Protein AF-A0A7Y3XC21-F1 (afdb_monomer_lite)

Organism: NCBI:txid2732867

pLDDT: mean 85.24, std 13.68, range [29.23, 97.75]

Structure (mmCIF, N/CA/C/O backbone):
data_AF-A0A7Y3XC21-F1
#
_entry.id   AF-A0A7Y3XC21-F1
#
loop_
_atom_site.group_PDB
_atom_site.id
_atom_site.type_symbol
_atom_site.label_atom_id
_atom_site.label_alt_id
_atom_site.label_comp_id
_atom_site.label_asym_id
_atom_site.label_entity_id
_atom_site.label_seq_id
_atom_site.pdbx_PDB_ins_code
_atom_site.Cartn_x
_atom_site.Cartn_y
_atom_site.Cartn_z
_atom_site.occupancy
_atom_site.B_iso_or_equiv
_atom_site.auth_seq_id
_atom_site.auth_comp_id
_atom_site.auth_asym_id
_atom_site.auth_atom_id
_atom_site.pdbx_PDB_model_num
ATOM 1 N N . MET A 1 1 ? -0.860 17.059 26.289 1.00 29.23 1 MET A N 1
ATOM 2 C CA . MET A 1 1 ? -1.826 15.955 26.104 1.00 29.23 1 MET A CA 1
ATOM 3 C C . MET A 1 1 ? -1.891 15.646 24.617 1.00 29.23 1 MET A C 1
ATOM 5 O O . MET A 1 1 ? -2.109 16.594 23.869 1.00 29.23 1 MET A O 1
ATOM 9 N N . PRO A 1 2 ? -1.623 14.413 24.161 1.00 32.12 2 PRO A N 1
ATOM 10 C CA . PRO A 1 2 ? -1.725 14.082 22.745 1.00 32.12 2 PRO A CA 1
ATOM 11 C C . PRO A 1 2 ? -3.211 14.023 22.371 1.00 32.12 2 PRO A C 1
ATOM 13 O O . PRO A 1 2 ? -3.906 13.054 22.654 1.00 32.12 2 PRO A O 1
ATOM 16 N N . GLY A 1 3 ? -3.709 15.131 21.827 1.00 33.94 3 GLY A N 1
ATOM 17 C CA . GLY A 1 3 ? -5.097 15.292 21.429 1.00 33.94 3 GLY A CA 1
ATOM 18 C C . GLY A 1 3 ? -5.416 14.510 20.160 1.00 33.94 3 GLY A C 1
ATOM 19 O O . GLY A 1 3 ? -4.722 14.624 19.159 1.00 33.94 3 GLY A O 1
ATOM 20 N N . ASN A 1 4 ? -6.506 13.751 20.217 1.00 43.53 4 ASN A N 1
ATOM 21 C CA . ASN A 1 4 ? -7.542 13.720 19.189 1.00 43.53 4 ASN A CA 1
ATOM 22 C C . ASN A 1 4 ? -7.080 13.671 17.714 1.00 43.53 4 ASN A C 1
ATOM 24 O O . ASN A 1 4 ? -7.533 14.462 16.892 1.00 43.53 4 ASN A O 1
ATOM 28 N N . GLU A 1 5 ? -6.234 12.715 17.327 1.00 41.66 5 GLU A N 1
ATOM 29 C CA . GLU A 1 5 ? -5.934 12.492 15.907 1.00 41.66 5 GLU A CA 1
ATOM 30 C C . GLU A 1 5 ? -6.856 11.430 15.298 1.00 41.66 5 GLU A C 1
ATOM 32 O O . GLU A 1 5 ? -6.501 10.262 15.060 1.00 41.66 5 GLU A O 1
ATOM 37 N N . GLN A 1 6 ? -8.058 11.904 14.955 1.00 44.06 6 GLN A N 1
ATOM 38 C CA . GLN A 1 6 ? -8.673 11.596 13.665 1.00 44.06 6 GLN A CA 1
ATOM 39 C C . GLN A 1 6 ? -7.589 11.215 12.629 1.00 44.06 6 GLN A C 1
ATOM 41 O O . GLN A 1 6 ? -6.604 11.927 12.451 1.00 44.06 6 GLN A O 1
ATOM 46 N N . LEU A 1 7 ? -7.783 10.130 11.872 1.00 45.53 7 LEU A N 1
ATOM 47 C CA . LEU A 1 7 ? -7.357 10.205 10.473 1.00 45.53 7 LEU A CA 1
ATOM 48 C C . LEU A 1 7 ? -8.427 11.051 9.806 1.00 45.53 7 LEU A C 1
ATOM 50 O O . LEU A 1 7 ? -9.381 10.518 9.241 1.00 45.53 7 LEU A O 1
ATOM 54 N N . ASP A 1 8 ? -8.334 12.362 10.003 1.00 54.53 8 ASP A N 1
ATOM 55 C CA . ASP A 1 8 ? -9.119 13.273 9.209 1.00 54.53 8 ASP A CA 1
ATOM 56 C C . ASP A 1 8 ? -8.561 13.088 7.811 1.00 54.53 8 ASP A C 1
ATOM 58 O O . ASP A 1 8 ? -7.389 13.366 7.553 1.00 54.53 8 ASP A O 1
ATOM 62 N N . THR A 1 9 ? -9.348 12.467 6.943 1.00 58.78 9 THR A N 1
ATOM 63 C CA . THR A 1 9 ? -8.971 12.332 5.545 1.00 58.78 9 THR A CA 1
ATOM 64 C C . THR A 1 9 ? -9.359 13.584 4.779 1.00 58.78 9 THR A C 1
ATOM 66 O O . THR A 1 9 ? -8.893 13.742 3.661 1.00 58.78 9 THR A O 1
ATOM 69 N N . ALA A 1 10 ? -10.169 14.494 5.340 1.00 64.44 10 ALA A N 1
ATOM 70 C CA . ALA A 1 10 ? -10.554 15.733 4.672 1.00 64.44 10 ALA A CA 1
ATOM 71 C C . ALA A 1 10 ? -9.357 16.617 4.265 1.00 64.44 10 ALA A C 1
ATOM 73 O O . ALA A 1 10 ? -9.434 17.179 3.174 1.00 64.44 10 ALA A O 1
ATOM 74 N N . PRO A 1 11 ? -8.240 16.696 5.021 1.00 73.75 11 PRO A N 1
ATOM 75 C CA . PRO A 1 11 ? -6.999 17.337 4.602 1.00 73.75 11 PRO A CA 1
ATOM 76 C C . PRO A 1 11 ? -6.284 16.601 3.470 1.00 73.75 11 PRO A C 1
ATOM 78 O O . PRO A 1 11 ? -5.353 17.152 2.909 1.00 73.75 11 PRO A O 1
ATOM 81 N N . TYR A 1 12 ? -6.680 15.372 3.137 1.00 75.19 12 TYR A N 1
ATOM 82 C CA . TYR A 1 12 ? -6.044 14.540 2.112 1.00 75.19 12 TYR A CA 1
ATOM 83 C C . TYR A 1 12 ? -6.964 14.222 0.920 1.00 75.19 12 TYR A C 1
ATOM 85 O O . TYR A 1 12 ? -6.534 13.584 -0.039 1.00 75.19 12 TYR A O 1
ATOM 93 N N . LEU A 1 13 ? -8.236 14.625 0.978 1.00 76.81 13 LEU A N 1
ATOM 94 C CA . LEU A 1 13 ? -9.213 14.431 -0.088 1.00 76.81 13 LEU A CA 1
ATOM 95 C C . LEU A 1 13 ? -9.303 15.702 -0.927 1.00 76.81 13 LEU A C 1
ATOM 97 O O . LEU A 1 13 ? -9.703 16.753 -0.426 1.00 76.81 13 LEU A O 1
ATOM 101 N N . VAL A 1 14 ? -8.968 15.572 -2.207 1.00 81.44 14 VAL A N 1
ATOM 102 C CA . VAL A 1 14 ? -9.125 16.618 -3.219 1.00 81.44 14 VAL A CA 1
ATOM 103 C C . VAL A 1 14 ? -10.262 16.262 -4.166 1.00 81.44 14 VAL A C 1
ATOM 105 O O . VAL A 1 14 ? -10.464 15.097 -4.513 1.00 81.44 14 VAL A O 1
ATOM 108 N N . VAL A 1 15 ? -10.995 17.275 -4.612 1.00 83.31 15 VAL A N 1
ATOM 109 C CA . VAL A 1 15 ? -11.867 17.168 -5.779 1.00 83.31 15 VAL A CA 1
ATOM 110 C C . VAL A 1 15 ? -10.973 17.196 -7.014 1.00 83.31 15 VAL A C 1
ATOM 112 O O . VAL A 1 15 ? -10.236 18.159 -7.230 1.00 83.31 15 VAL A O 1
ATOM 115 N N . MET A 1 16 ? -10.995 16.120 -7.798 1.00 82.38 16 MET A N 1
ATOM 116 C CA . MET A 1 16 ? -10.207 16.040 -9.025 1.00 82.38 16 MET A CA 1
ATOM 117 C C . MET A 1 16 ? -10.833 16.906 -10.118 1.00 82.38 16 MET A C 1
ATOM 119 O O . MET A 1 16 ? -11.997 16.716 -10.462 1.00 82.38 16 MET A O 1
ATOM 123 N N . LYS A 1 17 ? -10.044 17.832 -10.671 1.00 89.06 17 LYS A N 1
ATOM 124 C CA . LYS A 1 17 ? -10.371 18.555 -11.909 1.00 89.06 17 LYS A CA 1
ATOM 125 C C . LYS A 1 17 ? -10.067 17.674 -13.126 1.00 89.06 17 LYS A C 1
ATOM 127 O O . LYS A 1 17 ? -9.197 16.804 -13.046 1.00 89.06 17 LYS A O 1
ATOM 132 N N . ASP A 1 18 ? -10.730 17.933 -14.251 1.00 90.38 18 ASP A N 1
ATOM 133 C CA . ASP A 1 18 ? -10.629 17.116 -15.473 1.00 90.38 18 ASP A CA 1
ATOM 134 C C . ASP A 1 18 ? -9.191 16.925 -15.967 1.00 90.38 18 ASP A C 1
ATOM 136 O O . ASP A 1 18 ? -8.799 15.818 -16.326 1.00 90.38 18 ASP A O 1
ATOM 140 N N . GLU A 1 19 ? -8.382 17.984 -15.953 1.00 90.69 19 GLU A N 1
ATOM 141 C CA . GLU A 1 19 ? -6.976 17.926 -16.366 1.00 90.69 19 GLU A CA 1
ATOM 142 C C . GLU A 1 19 ? -6.164 16.957 -15.496 1.00 90.69 19 GLU A C 1
ATOM 144 O O . GLU A 1 19 ? -5.503 16.053 -16.003 1.00 90.69 19 GLU A O 1
ATOM 149 N N . ALA A 1 20 ? -6.284 17.075 -14.176 1.00 88.50 20 ALA A N 1
ATOM 150 C CA . ALA A 1 20 ? -5.596 16.200 -13.237 1.00 88.50 20 ALA A CA 1
ATOM 151 C C . ALA A 1 20 ? -6.098 14.748 -13.330 1.00 88.50 20 ALA A C 1
ATOM 153 O O . ALA A 1 20 ? -5.319 13.808 -13.180 1.00 88.50 20 ALA A O 1
ATOM 154 N N . ALA A 1 21 ? -7.390 14.552 -13.617 1.00 88.44 21 ALA A N 1
ATOM 155 C CA . ALA A 1 21 ? -7.956 13.231 -13.879 1.00 88.44 21 ALA A CA 1
ATOM 156 C C . ALA A 1 21 ? -7.363 12.596 -15.141 1.00 88.44 21 ALA A C 1
ATOM 158 O O . ALA A 1 21 ? -7.036 11.409 -15.119 1.00 88.44 21 ALA A O 1
ATOM 159 N N . ARG A 1 22 ? -7.157 13.384 -16.204 1.00 94.19 22 ARG A N 1
ATOM 160 C CA . ARG A 1 22 ? -6.483 12.932 -17.430 1.00 94.19 22 ARG A CA 1
ATOM 161 C C . ARG A 1 22 ? -5.020 12.574 -17.181 1.00 94.19 22 ARG A C 1
ATOM 163 O O . ARG A 1 22 ? -4.602 11.508 -17.616 1.00 94.19 22 ARG A O 1
ATOM 170 N N . LEU A 1 23 ? -4.268 13.398 -16.447 1.00 94.31 23 LEU A N 1
ATOM 171 C CA . LEU A 1 23 ? -2.869 13.103 -16.098 1.00 94.31 23 LEU A CA 1
ATOM 172 C C . LEU A 1 23 ? -2.749 11.811 -15.284 1.00 94.31 23 LEU A C 1
ATOM 174 O O . LEU A 1 23 ? -1.948 10.937 -15.613 1.00 94.31 23 LEU A O 1
ATOM 178 N N . TYR A 1 24 ? -3.602 11.647 -14.268 1.00 93.19 24 TYR A N 1
ATOM 179 C CA . TYR A 1 24 ? -3.641 10.417 -13.486 1.00 93.19 24 TYR A CA 1
ATOM 180 C C . TYR A 1 24 ? -3.960 9.204 -14.365 1.00 93.19 24 TYR A C 1
ATOM 182 O O . TYR A 1 24 ? -3.250 8.203 -14.292 1.00 93.19 24 TYR A O 1
ATOM 190 N N . ALA A 1 25 ? -4.992 9.290 -15.213 1.00 93.19 25 ALA A N 1
ATOM 191 C CA . ALA A 1 25 ? -5.373 8.218 -16.131 1.00 93.19 25 ALA A CA 1
ATOM 192 C C . ALA A 1 25 ? -4.243 7.864 -17.109 1.00 93.19 25 ALA A C 1
ATOM 194 O O . ALA A 1 25 ? -3.927 6.689 -17.263 1.00 93.19 25 ALA A O 1
ATOM 195 N N . ARG A 1 26 ? -3.559 8.860 -17.678 1.00 95.06 26 ARG A N 1
ATOM 196 C CA . ARG A 1 26 ? -2.424 8.632 -18.576 1.00 95.06 26 ARG A CA 1
ATOM 197 C C . ARG A 1 26 ? -1.274 7.905 -17.882 1.00 95.06 26 ARG A C 1
ATOM 199 O O . ARG A 1 26 ? -0.730 6.950 -18.428 1.00 95.06 26 ARG A O 1
ATOM 206 N N . MET A 1 27 ? -0.931 8.308 -16.657 1.00 95.38 27 MET A N 1
ATOM 207 C CA . MET A 1 27 ? 0.060 7.596 -15.844 1.00 95.38 27 MET A CA 1
ATOM 208 C C . MET A 1 27 ? -0.383 6.145 -15.568 1.00 95.38 27 MET A C 1
ATOM 210 O O . MET A 1 27 ? 0.450 5.242 -15.576 1.00 95.38 27 MET A O 1
ATOM 214 N N . ARG A 1 28 ? -1.688 5.892 -15.354 1.00 93.94 28 ARG A N 1
ATOM 215 C CA . ARG A 1 28 ? -2.220 4.523 -15.187 1.00 93.94 28 ARG A CA 1
ATOM 216 C C . ARG A 1 28 ? -2.000 3.660 -16.424 1.00 93.94 28 ARG A C 1
ATOM 218 O O . ARG A 1 28 ? -1.565 2.527 -16.272 1.00 93.94 28 ARG A O 1
ATOM 225 N N . GLU A 1 29 ? -2.329 4.181 -17.599 1.00 94.38 29 GLU A N 1
ATOM 226 C CA . GLU A 1 29 ? -2.188 3.460 -18.867 1.00 94.38 29 GLU A CA 1
ATOM 227 C C . GLU A 1 29 ? -0.729 3.070 -19.106 1.00 94.38 29 GLU A C 1
ATOM 229 O O . GLU A 1 29 ? -0.436 1.912 -19.377 1.00 94.38 29 GLU A O 1
ATOM 234 N N . LEU A 1 30 ? 0.195 4.008 -18.888 1.00 93.75 30 LEU A N 1
ATOM 235 C CA . LEU A 1 30 ? 1.629 3.767 -19.051 1.00 93.75 30 LEU A CA 1
ATOM 236 C C . LEU A 1 30 ? 2.184 2.750 -18.045 1.00 93.75 30 LEU A C 1
ATOM 238 O O . LEU A 1 30 ? 3.086 1.985 -18.378 1.00 93.75 30 LEU A O 1
ATOM 242 N N . GLU A 1 31 ? 1.648 2.700 -16.822 1.00 95.00 31 GLU A N 1
ATOM 243 C CA . GLU A 1 31 ? 1.972 1.619 -15.886 1.00 95.00 31 GLU A CA 1
ATOM 244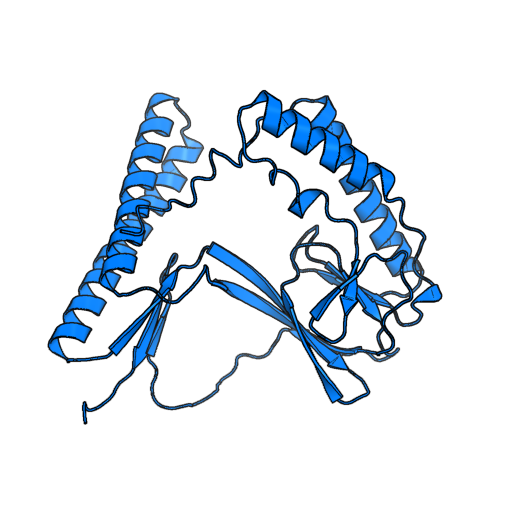 C C . GLU A 1 31 ? 1.546 0.251 -16.411 1.00 95.00 31 GLU A C 1
ATOM 246 O O . GLU A 1 31 ? 2.308 -0.708 -16.297 1.00 95.00 31 GLU A O 1
ATOM 251 N N . ASP A 1 32 ? 0.330 0.153 -16.943 1.00 95.06 32 ASP A N 1
ATOM 252 C CA . ASP A 1 32 ? -0.202 -1.107 -17.447 1.00 95.06 32 ASP A CA 1
ATOM 253 C C . ASP A 1 32 ? 0.597 -1.558 -18.689 1.00 95.06 32 ASP A C 1
ATOM 255 O O . ASP A 1 32 ? 1.070 -2.695 -18.718 1.00 95.06 32 ASP A O 1
ATOM 259 N N . GLU A 1 33 ? 0.900 -0.645 -19.621 1.00 95.19 33 GLU A N 1
ATOM 260 C CA . GLU A 1 33 ? 1.780 -0.890 -20.776 1.00 95.19 33 GLU A CA 1
ATOM 261 C C . GLU A 1 33 ? 3.191 -1.349 -20.356 1.00 95.19 33 GLU A C 1
ATOM 263 O O . GLU A 1 33 ? 3.754 -2.291 -20.927 1.00 95.19 33 GLU A O 1
ATOM 268 N N . TRP A 1 34 ? 3.777 -0.710 -19.336 1.00 96.00 34 TRP A N 1
ATOM 269 C CA . TRP A 1 34 ? 5.101 -1.069 -18.822 1.00 96.00 34 TRP A CA 1
ATOM 270 C C . TRP A 1 34 ? 5.103 -2.455 -18.163 1.00 96.00 34 TRP A C 1
ATOM 272 O O . TRP A 1 34 ? 6.027 -3.244 -18.377 1.00 96.00 34 TRP A O 1
ATOM 282 N N . LEU A 1 35 ? 4.060 -2.792 -17.399 1.00 96.06 35 LEU A N 1
ATOM 283 C CA . LEU A 1 35 ? 3.911 -4.113 -16.782 1.00 96.06 35 LEU A CA 1
ATOM 284 C C . LEU A 1 35 ? 3.746 -5.214 -17.841 1.00 96.06 35 LEU A C 1
ATOM 286 O O . LEU A 1 35 ? 4.401 -6.251 -17.737 1.00 96.06 35 LEU A O 1
ATOM 290 N N . GLU A 1 36 ? 2.954 -4.971 -18.886 1.00 95.88 36 GLU A N 1
ATOM 291 C CA . GLU A 1 36 ? 2.816 -5.887 -20.026 1.00 95.88 36 GLU A CA 1
ATOM 292 C C . GLU A 1 36 ? 4.140 -6.060 -20.787 1.00 95.88 36 GLU A C 1
ATOM 294 O O . GLU A 1 36 ? 4.487 -7.155 -21.240 1.00 95.88 36 GLU A O 1
ATOM 299 N N . ALA A 1 37 ? 4.923 -4.988 -20.936 1.00 96.38 37 ALA A N 1
ATOM 300 C CA . ALA A 1 37 ? 6.263 -5.070 -21.508 1.00 96.38 37 ALA A CA 1
ATOM 301 C C . ALA A 1 37 ? 7.224 -5.886 -20.624 1.00 96.38 37 ALA A C 1
ATOM 303 O O . ALA A 1 37 ? 8.023 -6.656 -21.158 1.00 96.38 37 ALA A O 1
ATOM 304 N N . CYS A 1 38 ? 7.129 -5.779 -19.294 1.00 96.19 38 CYS A N 1
ATOM 305 C CA . CYS A 1 38 ? 7.909 -6.610 -18.372 1.00 96.19 38 CYS A CA 1
ATOM 306 C C . CYS A 1 38 ? 7.584 -8.101 -18.544 1.00 96.19 38 CYS A C 1
ATOM 308 O O . CYS A 1 38 ? 8.504 -8.915 -18.647 1.00 96.19 38 CYS A O 1
ATOM 310 N N . GLU A 1 39 ? 6.300 -8.466 -18.617 1.00 95.06 39 GLU A N 1
ATOM 311 C CA . GLU A 1 39 ? 5.870 -9.857 -18.843 1.00 95.06 39 GLU A CA 1
ATOM 312 C C . GLU A 1 39 ? 6.393 -10.402 -20.172 1.00 95.06 39 GLU A C 1
ATOM 314 O O . GLU A 1 39 ? 6.961 -11.493 -20.214 1.00 95.06 39 GLU A O 1
ATOM 319 N N . ARG A 1 40 ? 6.305 -9.609 -21.250 1.00 95.44 40 ARG A N 1
ATOM 320 C CA . ARG A 1 40 ? 6.862 -9.979 -22.564 1.00 95.44 40 ARG A CA 1
ATOM 321 C C . ARG A 1 40 ? 8.373 -10.217 -22.541 1.00 95.44 40 ARG A C 1
ATOM 323 O O . ARG A 1 40 ? 8.875 -10.968 -23.371 1.00 95.44 40 ARG A O 1
ATOM 330 N N . ARG A 1 41 ? 9.097 -9.604 -21.602 1.00 95.00 41 ARG A N 1
ATOM 331 C CA . ARG A 1 41 ? 10.540 -9.806 -21.391 1.00 95.00 41 ARG A CA 1
ATOM 332 C C . ARG A 1 41 ? 10.858 -10.898 -20.360 1.00 95.00 41 ARG A C 1
ATOM 334 O O . ARG A 1 41 ? 11.999 -11.011 -19.921 1.00 95.00 41 ARG A O 1
ATOM 341 N N . GLY A 1 42 ? 9.870 -11.710 -19.978 1.00 93.88 42 GLY A N 1
ATOM 342 C CA . GLY A 1 42 ? 10.051 -12.865 -19.097 1.00 93.88 42 GLY A CA 1
ATOM 343 C C . GLY A 1 42 ? 10.047 -12.537 -17.603 1.00 93.88 42 GLY A C 1
ATOM 344 O O . GLY A 1 42 ? 10.500 -13.355 -16.804 1.00 93.88 42 GLY A O 1
ATOM 345 N N . CYS A 1 43 ? 9.561 -11.358 -17.206 1.00 95.88 43 CYS A N 1
ATOM 346 C CA . CYS A 1 43 ? 9.339 -11.058 -15.793 1.00 95.88 43 CYS A CA 1
ATOM 347 C C . CYS A 1 43 ? 8.063 -11.737 -15.282 1.00 95.88 43 CYS A C 1
ATOM 349 O O . CYS A 1 43 ? 7.075 -11.854 -16.005 1.00 95.88 43 CYS A O 1
ATOM 351 N N . THR A 1 44 ? 8.048 -12.089 -13.999 1.00 96.12 44 THR A N 1
ATOM 352 C CA . THR A 1 44 ? 6.860 -12.625 -13.322 1.00 96.12 44 THR A CA 1
ATOM 353 C C . THR A 1 44 ? 6.178 -11.526 -12.517 1.00 96.12 44 THR A C 1
ATOM 355 O O . THR A 1 44 ? 6.801 -10.916 -11.645 1.00 96.12 44 THR A O 1
ATOM 358 N N . LEU A 1 45 ? 4.887 -11.288 -12.757 1.00 95.81 45 LEU A N 1
ATOM 359 C CA . LEU A 1 45 ? 4.101 -10.319 -11.992 1.00 95.81 45 LEU A CA 1
ATOM 360 C C . LEU A 1 45 ? 3.341 -10.987 -10.850 1.00 95.81 45 LEU A C 1
ATOM 362 O O . LEU A 1 45 ? 2.560 -11.914 -11.047 1.00 95.81 45 LEU A O 1
ATOM 366 N N . VAL A 1 46 ? 3.503 -10.456 -9.642 1.00 96.06 46 VAL A N 1
ATOM 367 C CA . VAL A 1 46 ? 2.753 -10.886 -8.458 1.00 96.06 46 VAL A CA 1
ATOM 368 C C . VAL A 1 46 ? 1.886 -9.725 -8.001 1.00 96.06 46 VAL A C 1
ATOM 370 O O . VAL A 1 46 ? 2.413 -8.694 -7.589 1.00 96.06 46 VAL A O 1
ATOM 373 N N . ARG A 1 47 ? 0.558 -9.863 -8.078 1.00 94.06 47 ARG A N 1
ATOM 374 C CA . ARG A 1 47 ? -0.393 -8.763 -7.841 1.00 94.06 47 ARG A CA 1
ATOM 375 C C . ARG A 1 47 ? -1.317 -9.042 -6.650 1.00 94.06 47 ARG A C 1
ATOM 377 O O . ARG A 1 47 ? -1.816 -10.148 -6.483 1.00 94.06 47 ARG A O 1
ATOM 384 N N . SER A 1 48 ? -1.598 -8.008 -5.855 1.00 88.50 48 SER A N 1
ATOM 385 C CA . SER A 1 48 ? -2.715 -7.965 -4.887 1.00 88.50 48 SER A CA 1
ATOM 386 C C . SER A 1 48 ? -3.785 -6.935 -5.259 1.00 88.50 48 SER A C 1
ATOM 388 O O . SER A 1 48 ? -4.836 -6.872 -4.624 1.00 88.50 48 SER A O 1
ATOM 390 N N . GLY A 1 49 ? -3.517 -6.106 -6.264 1.00 82.94 49 GLY A N 1
ATOM 391 C CA . GLY A 1 49 ? -4.402 -5.070 -6.777 1.00 82.94 49 GLY A CA 1
ATOM 392 C C . GLY A 1 49 ? -3.779 -4.439 -8.019 1.00 82.94 49 GLY A C 1
ATOM 393 O O . GLY A 1 49 ? -2.759 -4.924 -8.503 1.00 82.94 49 GLY A O 1
ATOM 394 N N . ARG A 1 50 ? -4.355 -3.338 -8.520 1.00 77.00 50 ARG A N 1
ATOM 395 C CA . ARG A 1 50 ? -3.859 -2.690 -9.750 1.00 77.00 50 ARG A CA 1
ATOM 396 C C . ARG A 1 50 ? -2.403 -2.216 -9.626 1.00 77.00 50 ARG A C 1
ATOM 398 O O . ARG A 1 50 ? -1.562 -2.671 -10.386 1.00 77.00 50 ARG A O 1
ATOM 405 N N . ARG A 1 51 ? -2.094 -1.379 -8.623 1.00 87.38 51 ARG A N 1
ATOM 406 C CA . ARG A 1 51 ? -0.717 -0.902 -8.346 1.00 87.38 51 ARG A CA 1
ATOM 407 C C . ARG A 1 51 ? 0.077 -1.765 -7.386 1.00 87.38 51 ARG A C 1
ATOM 409 O O . ARG A 1 51 ? 1.291 -1.646 -7.328 1.00 87.38 51 ARG A O 1
ATOM 416 N N . GLN A 1 52 ? -0.588 -2.572 -6.569 1.00 92.88 52 GLN A N 1
ATOM 417 C CA . GLN A 1 52 ? 0.087 -3.438 -5.607 1.00 92.88 52 GLN A CA 1
ATOM 418 C C . GLN A 1 52 ? 0.638 -4.646 -6.360 1.00 92.88 52 GLN A C 1
ATOM 420 O O . GLN A 1 52 ? -0.009 -5.692 -6.415 1.00 92.88 52 GLN A O 1
ATOM 425 N N . CYS A 1 53 ? 1.799 -4.450 -6.981 1.00 95.62 53 CYS A N 1
ATOM 426 C CA . CYS A 1 53 ? 2.447 -5.402 -7.867 1.00 95.62 53 CYS A CA 1
ATOM 427 C C . CYS A 1 53 ? 3.937 -5.507 -7.531 1.00 95.62 53 CYS A C 1
ATOM 429 O O . CYS A 1 53 ? 4.599 -4.495 -7.308 1.00 95.62 53 CYS A O 1
ATOM 431 N N . VAL A 1 54 ? 4.461 -6.728 -7.516 1.00 97.12 54 VAL A N 1
ATOM 432 C CA . VAL A 1 54 ? 5.899 -7.005 -7.521 1.00 97.12 54 VAL A CA 1
ATOM 433 C C . VAL A 1 54 ? 6.254 -7.628 -8.865 1.00 97.12 54 VAL A C 1
ATOM 435 O O . VAL A 1 54 ? 5.701 -8.664 -9.223 1.00 97.12 54 VAL A O 1
ATOM 438 N N . VAL A 1 55 ? 7.167 -6.991 -9.588 1.00 97.38 55 VAL A N 1
ATOM 439 C CA . VAL A 1 55 ? 7.807 -7.482 -10.807 1.00 97.38 55 VAL A CA 1
ATOM 440 C C . VAL A 1 55 ? 9.053 -8.257 -10.394 1.00 97.38 55 VAL A C 1
ATOM 442 O O . VAL A 1 55 ? 10.007 -7.683 -9.871 1.00 97.38 55 VAL A O 1
ATOM 445 N N . LEU A 1 56 ? 9.049 -9.566 -10.593 1.00 97.75 56 LEU A N 1
ATOM 446 C CA . LEU A 1 56 ? 10.223 -10.409 -10.405 1.00 97.75 56 LEU A CA 1
ATOM 447 C C . LEU A 1 56 ? 10.961 -10.503 -11.739 1.00 97.75 56 LEU A C 1
ATOM 449 O O . LEU A 1 56 ? 10.384 -10.974 -12.718 1.00 97.75 56 LEU A O 1
ATOM 453 N N . THR A 1 57 ? 12.207 -10.033 -11.782 1.00 96.75 57 THR A N 1
ATOM 454 C CA . THR A 1 57 ? 13.009 -9.997 -13.011 1.00 96.75 57 THR A CA 1
ATOM 455 C C . THR A 1 57 ? 14.223 -10.929 -12.916 1.00 96.75 57 THR A C 1
ATOM 457 O O . THR A 1 57 ? 15.080 -10.723 -12.051 1.00 96.75 57 THR A O 1
ATOM 460 N N . PRO A 1 58 ? 14.332 -11.955 -13.783 1.00 93.56 58 PRO A N 1
ATOM 461 C CA . PRO A 1 58 ? 15.491 -12.849 -13.802 1.00 93.56 58 PRO A CA 1
ATOM 462 C C . PRO A 1 58 ? 16.728 -12.199 -14.435 1.00 93.56 58 PRO A C 1
ATOM 464 O O . PRO A 1 58 ? 17.854 -12.629 -14.200 1.00 93.56 58 PRO A O 1
ATOM 467 N N . GLN A 1 59 ? 16.523 -11.154 -15.237 1.00 90.19 59 GLN A N 1
ATOM 468 C CA . GLN A 1 59 ? 17.569 -10.371 -15.881 1.00 90.19 59 GLN A CA 1
ATOM 469 C C . GLN A 1 59 ? 17.268 -8.891 -15.631 1.00 90.19 59 GLN A C 1
ATOM 471 O O . GLN A 1 59 ? 16.553 -8.274 -16.418 1.00 90.19 59 GLN A O 1
ATOM 476 N N . PRO A 1 60 ? 17.783 -8.291 -14.541 1.00 86.25 60 PRO A N 1
ATOM 477 C CA . PRO A 1 60 ? 17.445 -6.914 -14.170 1.00 86.25 60 PRO A CA 1
ATOM 478 C C . PRO A 1 60 ? 17.716 -5.891 -15.279 1.00 86.25 60 PRO A C 1
ATOM 480 O O . PRO A 1 60 ? 16.925 -4.972 -15.470 1.00 86.25 60 PRO A O 1
ATOM 483 N N . ALA A 1 61 ? 18.779 -6.104 -16.061 1.00 82.12 61 ALA A N 1
ATOM 484 C CA . ALA A 1 61 ? 19.129 -5.282 -17.221 1.00 82.12 61 ALA A CA 1
ATOM 485 C C . ALA A 1 61 ? 18.113 -5.361 -18.379 1.00 82.12 61 ALA A C 1
ATOM 487 O O . ALA A 1 61 ? 18.157 -4.541 -19.287 1.00 82.12 61 ALA A O 1
ATOM 488 N N . ALA A 1 62 ? 17.208 -6.342 -18.365 1.00 80.38 62 ALA A N 1
ATOM 489 C CA . ALA A 1 62 ? 16.188 -6.524 -19.386 1.00 80.38 62 ALA A CA 1
ATOM 490 C C . ALA A 1 62 ? 14.877 -5.793 -19.064 1.00 80.38 62 ALA A C 1
ATOM 492 O O . ALA A 1 62 ? 13.957 -5.866 -19.875 1.00 80.38 62 ALA A O 1
ATOM 493 N N . LEU A 1 63 ? 14.739 -5.086 -17.934 1.00 92.00 63 LEU A N 1
ATOM 494 C CA . LEU A 1 63 ? 13.523 -4.302 -17.694 1.00 92.00 63 LEU A CA 1
ATOM 495 C C . LEU A 1 63 ? 13.322 -3.246 -18.800 1.00 92.00 63 LEU A C 1
ATOM 497 O O . LEU A 1 63 ? 14.297 -2.675 -19.287 1.00 92.00 63 LEU A O 1
ATOM 501 N N . PRO A 1 64 ? 12.079 -3.018 -19.260 1.00 93.06 64 PRO A N 1
ATOM 502 C CA . PRO A 1 64 ? 11.792 -1.936 -20.191 1.00 93.06 64 PRO A CA 1
ATOM 503 C C . PRO A 1 64 ? 12.048 -0.584 -19.526 1.00 93.06 64 PRO A C 1
ATOM 505 O O . PRO A 1 64 ? 11.792 -0.419 -18.329 1.00 93.06 64 PRO A O 1
ATOM 508 N N . ASP A 1 65 ? 12.519 0.377 -20.320 1.00 90.81 65 ASP A N 1
ATOM 509 C CA . ASP A 1 65 ? 12.707 1.746 -19.857 1.00 90.81 65 ASP A CA 1
ATOM 510 C C . ASP A 1 65 ? 11.387 2.296 -19.322 1.00 90.81 65 ASP A C 1
ATOM 512 O O . ASP A 1 65 ? 10.313 2.095 -19.899 1.00 90.81 65 ASP A O 1
ATOM 516 N N . LEU A 1 66 ? 11.475 2.969 -18.181 1.00 90.94 66 LEU A N 1
ATOM 517 C CA . LEU A 1 66 ? 10.336 3.588 -17.535 1.00 90.94 66 LEU A CA 1
ATOM 518 C C . LEU A 1 66 ? 10.371 5.090 -17.807 1.00 90.94 66 LEU A C 1
ATOM 520 O O . LEU A 1 66 ? 11.272 5.784 -17.336 1.00 90.94 66 LEU A O 1
ATOM 524 N N . ASP A 1 67 ? 9.353 5.601 -18.496 1.00 92.06 67 ASP A N 1
ATOM 525 C CA . ASP A 1 67 ? 9.136 7.042 -18.562 1.00 92.06 67 ASP A CA 1
ATOM 526 C C . ASP A 1 67 ? 8.619 7.548 -17.207 1.00 92.06 67 ASP A C 1
ATOM 528 O O . ASP A 1 67 ? 7.503 7.236 -16.781 1.00 92.06 67 ASP A O 1
ATOM 532 N N . ILE A 1 68 ? 9.454 8.317 -16.506 1.00 93.19 68 ILE A N 1
ATOM 533 C CA . ILE A 1 68 ? 9.121 8.895 -15.200 1.00 93.19 68 ILE A CA 1
ATOM 534 C C . ILE A 1 68 ? 8.306 10.187 -15.316 1.00 93.19 68 ILE A C 1
ATOM 536 O O . ILE A 1 68 ? 7.674 10.593 -14.340 1.00 93.19 68 ILE A O 1
ATOM 540 N N . LYS A 1 69 ? 8.291 10.835 -16.487 1.00 94.62 69 LYS A N 1
ATOM 541 C CA . LYS A 1 69 ? 7.649 12.139 -16.684 1.00 94.62 69 LYS A CA 1
ATOM 542 C C . LYS A 1 69 ? 6.162 12.152 -16.285 1.00 94.62 69 LYS A C 1
ATOM 544 O O . LYS A 1 69 ? 5.793 13.048 -15.528 1.00 94.62 69 LYS A O 1
ATOM 549 N N . PRO A 1 70 ? 5.327 11.157 -16.648 1.00 95.06 70 PRO A N 1
ATOM 550 C CA . PRO A 1 70 ? 3.920 11.112 -16.237 1.00 95.06 70 PRO A CA 1
ATOM 551 C C . PRO A 1 70 ? 3.715 11.072 -14.717 1.00 95.06 7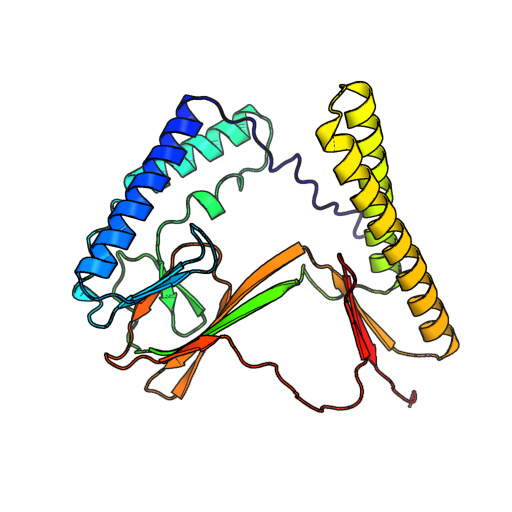0 PRO A C 1
ATOM 553 O O . PRO A 1 70 ? 2.716 11.578 -14.208 1.00 95.06 70 PRO A O 1
ATOM 556 N N . TYR A 1 71 ? 4.649 10.468 -13.976 1.00 94.50 71 TYR A N 1
ATOM 557 C CA . TYR A 1 71 ? 4.591 10.404 -12.514 1.00 94.50 71 TYR A CA 1
ATOM 558 C C . TYR A 1 71 ? 4.880 11.767 -11.894 1.00 94.50 71 TYR A C 1
ATOM 560 O O . TYR A 1 71 ? 4.196 12.164 -10.950 1.00 94.50 71 TYR A O 1
ATOM 568 N N . THR A 1 72 ? 5.864 12.482 -12.441 1.00 94.56 72 THR A N 1
ATOM 569 C CA . THR A 1 72 ? 6.216 13.843 -12.026 1.00 94.56 72 THR A CA 1
ATOM 570 C C . THR A 1 72 ? 5.095 14.824 -12.363 1.00 94.56 72 THR A C 1
ATOM 572 O O . THR A 1 72 ? 4.643 15.538 -11.475 1.00 94.56 72 THR A O 1
ATOM 575 N N . GLU A 1 73 ? 4.560 14.788 -13.589 1.00 94.94 73 GLU A N 1
ATOM 576 C CA . GLU A 1 73 ? 3.422 15.624 -14.007 1.00 94.94 73 GLU A CA 1
ATOM 577 C C . GLU A 1 73 ? 2.194 15.391 -13.116 1.00 94.94 73 GLU A C 1
ATOM 579 O O . GLU A 1 73 ? 1.541 16.337 -12.671 1.00 94.94 73 GLU A O 1
ATOM 584 N N . TRP A 1 74 ? 1.894 14.129 -12.790 1.00 94.62 74 TRP A N 1
ATOM 585 C CA . TRP A 1 74 ? 0.828 13.811 -11.844 1.00 94.62 74 TRP A CA 1
ATOM 586 C C . TRP A 1 74 ? 1.143 14.293 -10.419 1.00 94.62 74 TRP A C 1
ATOM 588 O O . TRP A 1 74 ? 0.252 14.815 -9.748 1.00 94.62 74 TRP A O 1
ATOM 598 N N . ALA A 1 75 ? 2.383 14.146 -9.938 1.00 94.19 75 ALA A N 1
ATOM 599 C CA . ALA A 1 75 ? 2.783 14.630 -8.615 1.00 94.19 75 ALA A CA 1
ATOM 600 C C . ALA A 1 75 ? 2.583 16.147 -8.484 1.00 94.19 75 ALA A C 1
ATOM 602 O O . ALA A 1 75 ? 1.997 16.604 -7.503 1.00 94.19 75 ALA A O 1
ATOM 603 N N . GLU A 1 76 ? 3.021 16.908 -9.486 1.00 94.25 76 GLU A N 1
ATOM 604 C CA . GLU A 1 76 ? 2.883 18.363 -9.545 1.00 94.25 76 GLU A CA 1
ATOM 605 C C . GLU A 1 76 ? 1.413 18.784 -9.612 1.00 94.25 76 GLU A C 1
ATOM 607 O O . GLU A 1 76 ? 0.973 19.638 -8.839 1.00 94.25 76 GLU A O 1
ATOM 612 N N . ALA A 1 77 ? 0.617 18.136 -10.470 1.00 93.88 77 ALA A N 1
ATOM 613 C CA . ALA A 1 77 ? -0.815 18.403 -10.569 1.00 93.88 77 ALA A CA 1
ATOM 614 C C . ALA A 1 77 ? -1.554 18.094 -9.257 1.00 93.88 77 ALA A C 1
ATOM 616 O O . ALA A 1 77 ? -2.423 18.861 -8.838 1.00 93.88 77 ALA A O 1
ATOM 617 N N . ALA A 1 78 ? -1.207 16.993 -8.583 1.00 92.19 78 ALA A N 1
ATOM 618 C CA . ALA A 1 78 ? -1.792 16.626 -7.298 1.00 92.19 78 ALA A CA 1
ATOM 619 C C . ALA A 1 78 ? -1.411 17.614 -6.186 1.00 92.19 78 ALA A C 1
ATOM 621 O O . ALA A 1 78 ? -2.278 17.991 -5.397 1.00 92.19 78 ALA A O 1
ATOM 622 N N . ALA A 1 79 ? -0.152 18.060 -6.147 1.00 92.00 79 ALA A N 1
ATOM 623 C CA . ALA A 1 79 ? 0.320 19.060 -5.193 1.00 92.00 79 ALA A CA 1
ATOM 624 C C . ALA A 1 79 ? -0.380 20.411 -5.404 1.00 92.00 79 ALA A C 1
ATOM 626 O O . ALA A 1 79 ? -0.923 20.975 -4.455 1.00 92.00 79 ALA A O 1
ATOM 627 N N . LYS A 1 80 ? -0.474 20.876 -6.656 1.00 92.94 80 LYS A N 1
ATOM 628 C CA . LYS A 1 80 ? -1.193 22.105 -7.012 1.00 92.94 80 LYS A CA 1
ATOM 629 C C . LYS A 1 80 ? -2.676 22.027 -6.644 1.00 92.94 80 LYS A C 1
ATOM 631 O O . LYS A 1 80 ? -3.212 22.945 -6.033 1.00 92.94 80 LYS A O 1
ATOM 636 N N . LEU A 1 81 ? -3.346 20.912 -6.955 1.00 92.44 81 LEU A N 1
ATOM 637 C CA . LEU A 1 81 ? -4.741 20.696 -6.551 1.00 92.44 81 LEU A CA 1
ATOM 638 C C . LEU A 1 81 ? -4.923 20.711 -5.034 1.00 92.44 81 LEU A C 1
ATOM 640 O O . LEU A 1 81 ? -5.959 21.168 -4.547 1.00 92.44 81 LEU A O 1
ATOM 644 N N . ALA A 1 82 ? -3.960 20.156 -4.300 1.00 90.38 82 ALA A N 1
ATOM 645 C CA . ALA A 1 82 ? -3.994 20.141 -2.851 1.00 90.38 82 ALA A CA 1
ATOM 646 C C . ALA A 1 82 ? -3.869 21.560 -2.292 1.00 90.38 82 ALA A C 1
ATOM 648 O O . ALA A 1 82 ? -4.694 21.955 -1.470 1.00 90.38 82 ALA A O 1
ATOM 649 N N . GLU A 1 83 ? -2.909 22.337 -2.789 1.00 93.06 83 GLU A N 1
ATOM 650 C CA . GLU A 1 83 ? -2.714 23.741 -2.425 1.00 93.06 83 GLU A CA 1
ATOM 651 C C . GLU A 1 83 ? -3.970 24.582 -2.701 1.00 93.06 83 GLU A C 1
ATOM 653 O O . GLU A 1 83 ? -4.504 25.210 -1.786 1.00 93.06 83 GLU A O 1
ATOM 658 N N . GLU A 1 84 ? -4.518 24.507 -3.919 1.00 92.81 84 GLU A N 1
ATOM 659 C CA . GLU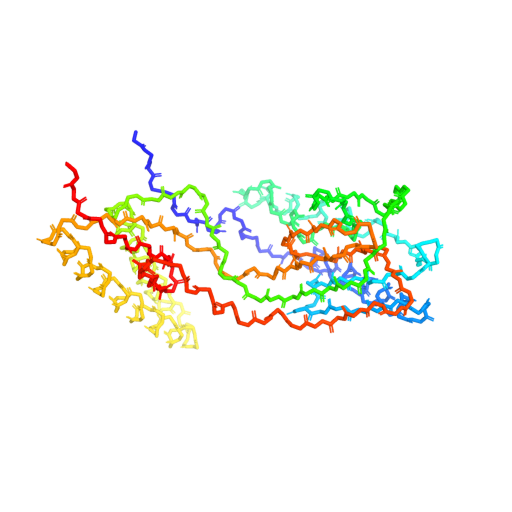 A 1 84 ? -5.733 25.231 -4.326 1.00 92.81 84 GLU A CA 1
ATOM 660 C C . GLU A 1 84 ? -6.949 24.934 -3.431 1.00 92.81 84 GLU A C 1
ATOM 662 O O . GLU A 1 84 ? -7.856 25.757 -3.308 1.00 92.81 84 GLU A O 1
ATOM 667 N N . GLN A 1 85 ? -6.991 23.750 -2.815 1.00 88.50 85 GLN A N 1
ATOM 668 C CA . GLN A 1 85 ? -8.098 23.290 -1.972 1.00 88.50 85 GLN A CA 1
ATOM 669 C C . GLN A 1 85 ? -7.777 23.344 -0.469 1.00 88.50 85 GLN A C 1
ATOM 671 O O . GLN A 1 85 ? -8.544 22.800 0.336 1.00 88.50 85 GLN A O 1
ATOM 676 N N . GLY A 1 86 ? -6.654 23.960 -0.078 1.00 88.00 86 GLY A N 1
ATOM 677 C CA . GLY A 1 86 ? -6.221 24.062 1.319 1.00 88.00 86 GLY A CA 1
ATOM 678 C C . GLY A 1 86 ? -5.965 22.699 1.975 1.00 88.00 86 GLY A C 1
ATOM 679 O O . GLY A 1 86 ? -6.317 22.481 3.137 1.00 88.00 86 GLY A O 1
ATOM 680 N N . LYS A 1 87 ? -5.433 21.743 1.210 1.00 86.88 87 LYS A N 1
ATOM 681 C CA . LYS A 1 87 ? -5.150 20.361 1.620 1.00 86.88 87 LYS A CA 1
ATOM 682 C C . LYS A 1 87 ? -3.669 20.172 1.953 1.00 86.88 87 LYS A C 1
ATOM 684 O O . LYS A 1 87 ? -2.842 21.049 1.735 1.00 86.88 87 LYS A O 1
ATOM 689 N N . LYS A 1 88 ? -3.335 19.019 2.531 1.00 81.75 88 LYS A N 1
ATOM 690 C CA . LYS A 1 88 ? -1.959 18.637 2.861 1.00 81.75 88 LYS A CA 1
ATOM 691 C C . LYS A 1 88 ? -1.134 18.455 1.587 1.00 81.75 88 LYS A C 1
ATOM 693 O O . LYS A 1 88 ? -1.575 17.813 0.640 1.00 81.75 88 LYS A O 1
ATOM 698 N N . ASP A 1 89 ? 0.098 18.933 1.636 1.00 84.00 89 ASP A N 1
ATOM 699 C CA . ASP A 1 89 ? 1.138 18.790 0.608 1.00 84.00 89 ASP A CA 1
ATOM 700 C C . ASP A 1 89 ? 1.425 17.337 0.182 1.00 84.00 89 ASP A C 1
ATOM 702 O O . ASP A 1 89 ? 1.808 17.063 -0.949 1.00 84.00 89 ASP A O 1
ATOM 706 N N . SER A 1 90 ? 1.202 16.379 1.077 1.00 83.56 90 SER A N 1
ATOM 707 C CA . SER A 1 90 ? 1.411 14.946 0.841 1.00 83.56 90 SER A CA 1
ATOM 708 C C . SER A 1 90 ? 0.279 14.255 0.069 1.00 83.56 90 SER A C 1
ATOM 710 O O . SER A 1 90 ? 0.349 13.039 -0.161 1.00 83.56 90 SER A O 1
ATOM 712 N N . VAL A 1 91 ? -0.765 14.981 -0.346 1.00 84.19 91 VAL A N 1
ATOM 713 C CA . VAL A 1 91 ? -1.792 14.462 -1.262 1.00 84.19 91 VAL A CA 1
ATOM 714 C C . VAL A 1 91 ? -1.138 13.967 -2.550 1.00 84.19 91 VAL A C 1
ATOM 716 O O . VAL A 1 91 ? -0.217 14.566 -3.085 1.00 84.19 91 VAL A O 1
ATOM 719 N N . GLY A 1 92 ? -1.585 12.812 -3.037 1.00 83.12 92 GLY A N 1
ATOM 720 C CA . GLY A 1 92 ? -1.066 12.233 -4.275 1.00 83.12 92 GLY A CA 1
ATOM 721 C C . GLY A 1 92 ? 0.299 11.544 -4.151 1.00 83.12 92 GLY A C 1
ATOM 722 O O . GLY A 1 92 ? 0.564 10.658 -4.958 1.00 83.12 92 GLY A O 1
ATOM 723 N N . SER A 1 93 ? 1.093 11.814 -3.108 1.00 83.00 93 SER A N 1
ATOM 724 C CA . SER A 1 93 ? 2.460 11.281 -2.917 1.00 83.00 93 SER A CA 1
ATOM 725 C C . SER A 1 93 ? 2.600 9.773 -3.152 1.00 83.00 93 SER A C 1
ATOM 727 O O . SER A 1 93 ? 3.495 9.322 -3.855 1.00 83.00 93 SER A O 1
ATOM 729 N N . ARG A 1 94 ? 1.692 8.953 -2.610 1.00 82.88 94 ARG A N 1
ATOM 730 C CA . ARG A 1 94 ? 1.700 7.496 -2.848 1.00 82.88 94 ARG A CA 1
ATOM 731 C C . ARG A 1 94 ? 1.257 7.127 -4.257 1.00 82.88 94 ARG A C 1
ATOM 733 O O . ARG A 1 94 ? 1.720 6.135 -4.805 1.00 82.88 94 ARG A O 1
ATOM 740 N N . SER A 1 95 ? 0.319 7.877 -4.824 1.00 87.06 95 SER A N 1
ATOM 741 C CA . SER A 1 95 ? -0.211 7.618 -6.164 1.00 87.06 95 SER A CA 1
ATOM 742 C C . SER A 1 95 ? 0.750 8.037 -7.277 1.00 87.06 95 SER A C 1
ATOM 744 O O . SER A 1 95 ? 0.699 7.432 -8.335 1.00 87.06 95 SER A O 1
ATOM 746 N N . SER A 1 96 ? 1.652 8.985 -7.022 1.00 91.94 96 SER A N 1
ATOM 747 C CA . SER A 1 96 ? 2.682 9.433 -7.964 1.00 91.94 96 SER A CA 1
ATOM 748 C C . SER A 1 96 ? 4.019 8.708 -7.825 1.00 91.94 96 SER A C 1
ATOM 750 O O . SER A 1 96 ? 4.921 8.942 -8.615 1.00 91.94 96 SER A O 1
ATOM 752 N N . GLN A 1 97 ? 4.177 7.798 -6.860 1.00 93.25 97 GLN A N 1
ATOM 753 C CA . GLN A 1 97 ? 5.401 6.996 -6.760 1.00 93.25 97 GLN A CA 1
ATOM 754 C C . GLN A 1 97 ? 5.611 6.150 -8.017 1.00 93.25 97 GLN A C 1
ATOM 756 O O . GLN A 1 97 ? 4.801 5.262 -8.287 1.00 93.25 97 GLN A O 1
ATOM 761 N N . ALA A 1 98 ? 6.709 6.391 -8.727 1.00 94.81 98 ALA A N 1
ATOM 762 C CA . ALA A 1 98 ? 7.171 5.541 -9.815 1.00 94.81 98 ALA A CA 1
ATOM 763 C C . ALA A 1 98 ? 7.520 4.119 -9.320 1.00 94.81 98 ALA A C 1
ATOM 765 O O . ALA A 1 98 ? 7.801 3.928 -8.128 1.00 94.81 98 ALA A O 1
ATOM 766 N N . PRO A 1 99 ? 7.503 3.106 -10.206 1.00 95.50 99 PRO A N 1
ATOM 767 C CA . PRO A 1 99 ? 8.118 1.813 -9.945 1.00 95.50 99 PRO A CA 1
ATOM 768 C C . PRO A 1 99 ? 9.536 1.954 -9.371 1.00 95.50 99 PRO A C 1
ATOM 770 O O . PRO A 1 99 ? 10.312 2.818 -9.774 1.00 95.50 99 PRO A O 1
ATOM 773 N N . THR A 1 100 ? 9.861 1.109 -8.394 1.00 96.19 100 THR A N 1
ATOM 774 C CA . THR A 1 100 ? 11.121 1.158 -7.629 1.00 96.19 100 THR A CA 1
ATOM 775 C C . THR A 1 100 ? 11.699 -0.232 -7.437 1.00 96.19 100 THR A C 1
ATOM 777 O O . THR A 1 100 ? 10.949 -1.203 -7.324 1.00 96.19 100 THR A O 1
ATOM 780 N N . TRP A 1 101 ? 13.017 -0.330 -7.310 1.00 97.00 101 TRP A N 1
ATOM 781 C CA . TRP A 1 101 ? 13.669 -1.503 -6.748 1.00 97.00 101 TRP A CA 1
ATOM 782 C C . TRP A 1 101 ? 13.342 -1.625 -5.259 1.00 97.00 101 TRP A C 1
ATOM 784 O O . TRP A 1 101 ? 13.226 -0.625 -4.547 1.00 97.00 101 TRP A O 1
ATOM 794 N N . ILE A 1 102 ? 13.213 -2.857 -4.768 1.00 96.31 102 ILE A N 1
ATOM 795 C CA . ILE A 1 102 ? 13.274 -3.138 -3.328 1.00 96.31 102 ILE A CA 1
ATOM 796 C C . ILE A 1 102 ? 14.727 -3.450 -2.980 1.00 96.31 102 ILE A C 1
ATOM 798 O O . ILE A 1 102 ? 15.355 -4.272 -3.637 1.00 96.31 102 ILE A O 1
ATOM 802 N N . THR A 1 103 ? 15.281 -2.831 -1.951 1.00 93.81 103 THR A N 1
ATOM 803 C CA . THR A 1 103 ? 16.652 -3.094 -1.483 1.00 93.81 103 THR A CA 1
ATOM 804 C C . THR A 1 103 ? 16.681 -4.225 -0.444 1.00 93.81 103 THR A C 1
ATOM 806 O O . THR A 1 103 ? 15.637 -4.704 0.007 1.00 93.81 103 THR A O 1
ATOM 809 N N . LEU A 1 104 ? 17.874 -4.700 -0.064 1.00 91.00 104 LEU A N 1
ATOM 810 C CA . LEU A 1 104 ? 18.032 -5.848 0.847 1.00 91.00 104 LEU A CA 1
ATOM 811 C C . LEU A 1 104 ? 17.450 -5.596 2.254 1.00 91.00 104 LEU A C 1
ATOM 813 O O . LEU A 1 104 ? 16.973 -6.518 2.912 1.00 91.00 104 LEU A O 1
ATOM 817 N N . ASP A 1 105 ? 17.445 -4.345 2.702 1.00 90.31 105 ASP A N 1
ATOM 818 C CA . ASP A 1 105 ? 16.818 -3.881 3.945 1.00 90.31 105 ASP A CA 1
ATOM 819 C C . ASP A 1 105 ? 15.297 -3.646 3.811 1.00 90.31 105 ASP A C 1
ATOM 821 O O . ASP A 1 105 ? 14.613 -3.359 4.794 1.00 90.31 105 ASP A O 1
ATOM 825 N N . GLY A 1 106 ? 14.736 -3.814 2.609 1.00 89.62 106 GLY A N 1
ATOM 826 C CA . GLY A 1 106 ? 13.319 -3.612 2.317 1.00 89.62 106 GLY A CA 1
ATOM 827 C C . GLY A 1 106 ? 12.925 -2.161 2.028 1.00 89.62 106 GLY A C 1
ATOM 828 O O . GLY A 1 106 ? 11.718 -1.891 1.929 1.00 89.62 106 GLY A O 1
ATOM 829 N N . ALA A 1 107 ? 13.904 -1.258 1.893 1.00 92.50 107 ALA A N 1
ATOM 830 C CA . ALA A 1 107 ? 13.708 0.105 1.410 1.00 92.50 107 ALA A CA 1
ATOM 831 C C . ALA A 1 107 ? 13.469 0.140 -0.115 1.00 92.50 107 ALA A C 1
ATOM 833 O O . ALA A 1 107 ? 13.304 -0.897 -0.767 1.00 92.50 107 ALA A O 1
ATOM 834 N N . ARG A 1 108 ? 13.337 1.350 -0.669 1.00 93.25 108 ARG A N 1
ATOM 835 C CA . ARG A 1 108 ? 13.025 1.594 -2.082 1.00 93.25 108 ARG A CA 1
ATOM 836 C C . ARG A 1 108 ? 14.125 2.422 -2.724 1.00 93.25 108 ARG A C 1
ATOM 838 O O . ARG A 1 108 ? 14.482 3.452 -2.161 1.00 93.25 108 ARG A O 1
ATOM 845 N N . SER A 1 109 ? 14.571 2.021 -3.910 1.00 94.62 109 SER A N 1
ATOM 846 C CA . SER A 1 109 ? 15.421 2.847 -4.772 1.00 94.62 109 SER A CA 1
ATOM 847 C C . SER A 1 109 ? 14.801 3.022 -6.166 1.00 94.62 109 SER A C 1
ATOM 849 O O . SER A 1 109 ? 14.049 2.151 -6.618 1.00 94.62 109 SER A O 1
ATOM 851 N N . PRO A 1 110 ? 15.031 4.157 -6.848 1.00 94.06 110 PRO A N 1
ATOM 852 C CA . PRO A 1 110 ? 14.569 4.374 -8.219 1.00 94.06 110 PRO A CA 1
ATOM 853 C C . PRO A 1 110 ? 15.050 3.284 -9.184 1.00 94.06 110 PRO A C 1
ATOM 855 O O . PRO A 1 110 ? 16.175 2.808 -9.062 1.00 94.06 110 PRO A O 1
ATOM 858 N N . LEU A 1 111 ? 14.241 2.927 -10.191 1.00 93.88 111 LEU A N 1
ATOM 859 C CA . LEU A 1 111 ? 14.675 1.973 -11.227 1.00 93.88 111 LEU A CA 1
ATOM 860 C C . LEU A 1 111 ? 15.830 2.485 -12.101 1.00 93.88 111 LEU A C 1
ATOM 862 O O . LEU A 1 111 ? 16.508 1.677 -12.724 1.00 93.88 111 LEU A O 1
ATOM 866 N N . SER A 1 112 ? 16.059 3.801 -12.132 1.00 89.94 112 SER A N 1
ATOM 867 C CA . SER A 1 112 ? 17.204 4.419 -12.809 1.00 89.94 112 SER A CA 1
ATOM 868 C C . SER A 1 112 ? 18.541 4.141 -12.115 1.00 89.94 112 SER A C 1
ATOM 870 O O . SER A 1 112 ? 19.592 4.377 -12.705 1.00 89.94 112 SER A O 1
ATOM 872 N N . GLU A 1 113 ? 18.523 3.691 -10.859 1.00 91.94 113 GLU A N 1
ATOM 873 C CA . GLU A 1 113 ? 19.727 3.260 -10.154 1.00 91.94 113 GLU A CA 1
ATOM 874 C C . GLU A 1 113 ? 20.105 1.821 -10.520 1.00 91.94 113 GLU A C 1
ATOM 876 O O . GLU A 1 113 ? 19.299 1.046 -11.044 1.00 91.94 113 GLU A O 1
ATOM 881 N N . ALA A 1 114 ? 21.352 1.453 -10.209 1.00 91.75 114 ALA A N 1
ATOM 882 C CA . ALA A 1 114 ? 21.836 0.097 -10.415 1.00 91.75 114 ALA A CA 1
ATOM 883 C C . ALA A 1 114 ? 20.921 -0.924 -9.707 1.00 91.75 114 ALA A C 1
ATOM 885 O O . ALA A 1 114 ? 20.502 -0.694 -8.565 1.00 91.75 114 ALA A O 1
ATOM 886 N N . PRO A 1 115 ? 20.620 -2.065 -10.353 1.00 93.12 115 PRO A N 1
ATOM 887 C CA . PRO A 1 115 ? 19.780 -3.082 -9.748 1.00 93.12 115 PRO A CA 1
ATOM 888 C C . PRO A 1 115 ? 20.426 -3.613 -8.458 1.00 93.12 115 PRO A C 1
ATOM 890 O O . PRO A 1 115 ? 21.652 -3.755 -8.394 1.00 93.12 115 PRO A O 1
ATOM 893 N N . PRO A 1 116 ? 19.627 -3.946 -7.429 1.00 94.00 116 PRO A N 1
ATOM 894 C CA . PRO A 1 116 ? 20.150 -4.534 -6.207 1.00 94.00 116 PRO A CA 1
ATOM 895 C C . PRO A 1 116 ? 20.948 -5.813 -6.485 1.00 94.00 116 PRO A C 1
ATOM 897 O O . PRO A 1 116 ? 20.505 -6.681 -7.233 1.00 94.00 116 PRO A O 1
ATOM 900 N N . ASN A 1 117 ? 22.100 -5.963 -5.831 1.00 93.00 117 ASN A N 1
ATOM 901 C CA . ASN A 1 117 ? 22.947 -7.149 -5.969 1.00 93.00 117 ASN A CA 1
ATOM 902 C C . ASN A 1 117 ? 22.502 -8.278 -5.021 1.00 93.00 117 ASN A C 1
ATOM 904 O O . ASN A 1 117 ? 23.200 -8.630 -4.073 1.00 93.00 117 ASN A O 1
ATOM 908 N N . TYR A 1 118 ? 21.294 -8.794 -5.230 1.00 94.81 118 TYR A N 1
ATOM 909 C CA . TYR A 1 118 ? 20.789 -10.015 -4.601 1.00 94.81 118 TYR A CA 1
ATOM 910 C C . TYR A 1 118 ? 19.818 -10.696 -5.567 1.00 94.81 118 TYR A C 1
ATOM 912 O O . TYR A 1 118 ? 19.332 -10.056 -6.489 1.00 94.81 118 TYR A O 1
ATOM 920 N N . TYR A 1 119 ? 19.475 -11.966 -5.348 1.00 96.38 119 TYR A N 1
ATOM 921 C CA . TYR A 1 119 ? 18.460 -12.644 -6.162 1.00 96.38 119 TYR A CA 1
ATOM 922 C C . TYR A 1 119 ? 17.440 -13.353 -5.280 1.00 96.38 119 TYR A C 1
ATOM 924 O O . TYR A 1 119 ? 17.794 -14.142 -4.405 1.00 96.38 119 TYR A O 1
ATOM 932 N N . VAL A 1 120 ? 16.156 -13.066 -5.487 1.00 97.19 120 VAL A N 1
ATOM 933 C CA . VAL A 1 120 ? 15.047 -13.738 -4.800 1.00 97.19 120 VAL A CA 1
ATOM 934 C C . VAL A 1 120 ? 14.869 -15.153 -5.345 1.00 97.19 120 VAL A C 1
ATOM 936 O O . VAL A 1 120 ? 14.615 -15.328 -6.529 1.00 97.19 120 VAL A O 1
ATOM 939 N N . GLN A 1 121 ? 14.920 -16.150 -4.462 1.00 97.06 121 GLN A N 1
ATOM 940 C CA . GLN A 1 121 ? 14.584 -17.547 -4.776 1.00 97.06 121 GLN A CA 1
ATOM 941 C C . GLN A 1 121 ? 13.164 -17.918 -4.350 1.00 97.06 121 GLN A C 1
ATOM 943 O O . GLN A 1 121 ? 12.567 -18.859 -4.864 1.00 97.06 121 GLN A O 1
ATOM 948 N N . ARG A 1 122 ? 12.609 -17.205 -3.364 1.00 96.88 122 ARG A N 1
ATOM 949 C CA . ARG A 1 122 ? 11.248 -17.450 -2.887 1.00 96.88 122 ARG A CA 1
ATOM 950 C C . ARG A 1 122 ? 10.575 -16.162 -2.459 1.00 96.88 122 ARG A C 1
ATOM 952 O O . ARG A 1 122 ? 11.092 -15.474 -1.583 1.00 96.88 122 ARG A O 1
ATOM 959 N N . LEU A 1 123 ? 9.392 -15.891 -2.991 1.00 97.19 123 LEU A N 1
ATOM 960 C CA . LEU A 1 123 ? 8.533 -14.788 -2.586 1.00 97.19 123 LEU A CA 1
ATOM 961 C C . LEU A 1 123 ? 7.262 -15.331 -1.933 1.00 97.19 123 LEU A C 1
ATOM 963 O O . LEU A 1 123 ? 6.491 -16.067 -2.542 1.00 97.19 123 LEU A O 1
ATOM 967 N N . ARG A 1 124 ? 7.017 -14.913 -0.692 1.00 96.19 124 ARG A N 1
ATOM 968 C CA . ARG A 1 124 ? 5.755 -15.145 0.009 1.00 96.19 124 ARG A CA 1
ATOM 969 C C . ARG A 1 124 ? 4.963 -13.866 0.121 1.00 96.19 124 ARG A C 1
ATOM 971 O O . ARG A 1 124 ? 5.533 -12.841 0.480 1.00 96.19 124 ARG A O 1
ATOM 978 N N . TYR A 1 125 ? 3.655 -13.923 -0.086 1.00 94.38 125 TYR A N 1
ATOM 979 C CA . TYR A 1 125 ? 2.803 -12.741 0.031 1.00 94.38 125 TYR A CA 1
ATOM 980 C C . TYR A 1 125 ? 1.561 -12.990 0.884 1.00 94.38 125 TYR A C 1
ATOM 982 O O . TYR A 1 125 ? 1.047 -14.101 0.969 1.00 94.38 125 TYR A O 1
ATOM 990 N N . ARG A 1 126 ? 1.071 -11.945 1.554 1.00 91.69 126 ARG A N 1
ATOM 991 C CA . ARG A 1 126 ? -0.186 -11.988 2.312 1.00 91.69 126 ARG A CA 1
ATOM 992 C C . ARG A 1 126 ? -0.793 -10.610 2.481 1.00 91.69 126 ARG A C 1
ATOM 994 O O . ARG A 1 126 ? -0.087 -9.604 2.530 1.00 91.69 126 ARG A O 1
ATOM 1001 N N . THR A 1 127 ? -2.095 -10.583 2.704 1.00 87.75 127 THR A N 1
ATOM 1002 C CA . THR A 1 127 ? -2.775 -9.411 3.246 1.00 87.75 127 THR A CA 1
ATOM 1003 C C . THR A 1 127 ? -2.728 -9.471 4.772 1.00 87.75 127 THR A C 1
ATOM 1005 O O . THR A 1 127 ? -3.064 -10.487 5.373 1.00 87.75 127 THR A O 1
ATOM 1008 N N . ALA A 1 128 ? -2.293 -8.393 5.415 1.00 82.12 128 ALA A N 1
ATOM 1009 C CA . ALA A 1 128 ? -2.266 -8.263 6.869 1.00 82.12 128 ALA A CA 1
ATOM 1010 C C . ALA A 1 128 ? -2.929 -6.948 7.280 1.00 82.12 128 ALA A C 1
ATOM 1012 O O . ALA A 1 128 ? -2.875 -5.978 6.527 1.00 82.12 128 ALA A O 1
ATOM 1013 N N . GLN A 1 129 ? -3.524 -6.873 8.473 1.00 80.12 129 GLN A N 1
ATOM 1014 C CA . GLN A 1 129 ? -3.992 -5.576 8.969 1.00 80.12 129 GLN A CA 1
ATOM 1015 C C . GLN A 1 129 ? -2.794 -4.627 9.137 1.00 80.12 129 GLN A C 1
ATOM 1017 O O . GLN A 1 129 ? -1.745 -5.009 9.674 1.00 80.12 129 GLN A O 1
ATOM 1022 N N . ALA A 1 130 ? -2.949 -3.408 8.633 1.00 79.00 130 ALA A N 1
ATOM 1023 C CA . ALA A 1 130 ? -1.975 -2.339 8.722 1.00 79.00 130 ALA A CA 1
ATOM 1024 C C . ALA A 1 130 ? -2.099 -1.681 10.095 1.00 79.00 130 ALA A C 1
ATOM 1026 O O . ALA A 1 130 ? -3.122 -1.080 10.407 1.00 79.00 130 ALA A O 1
ATOM 1027 N N . ALA A 1 131 ? -1.066 -1.819 10.915 1.00 78.56 131 ALA A N 1
ATOM 1028 C CA . ALA A 1 131 ? -0.998 -1.143 12.197 1.00 78.56 131 ALA A CA 1
ATOM 1029 C C . ALA A 1 131 ? -0.619 0.335 12.029 1.00 78.56 131 ALA A C 1
ATOM 1031 O O . ALA A 1 131 ? 0.217 0.670 11.187 1.00 78.56 131 ALA A O 1
ATOM 1032 N N . ARG A 1 132 ? -1.199 1.203 12.858 1.00 70.62 132 ARG A N 1
ATOM 1033 C CA . ARG A 1 132 ? -0.890 2.631 12.942 1.00 70.62 132 ARG A CA 1
ATOM 1034 C C . ARG A 1 132 ? -0.107 2.912 14.222 1.00 70.62 132 ARG A C 1
ATOM 1036 O O . ARG A 1 132 ? -0.583 2.595 15.306 1.00 70.62 132 ARG A O 1
ATOM 1043 N N . GLY A 1 133 ? 1.038 3.574 14.068 1.00 73.38 133 GLY A N 1
ATOM 1044 C CA . GLY A 1 133 ? 1.773 4.194 15.169 1.00 73.38 133 GLY A CA 1
ATOM 1045 C C . GLY A 1 133 ? 2.233 3.237 16.272 1.00 73.38 133 GLY A C 1
ATOM 1046 O O . GLY A 1 133 ? 2.340 2.019 16.082 1.00 73.38 133 GLY A O 1
ATOM 1047 N N . ALA A 1 134 ? 2.540 3.834 17.424 1.00 78.19 134 ALA A N 1
ATOM 1048 C CA . ALA A 1 134 ? 2.883 3.121 18.644 1.00 78.19 134 ALA A CA 1
ATOM 1049 C C . ALA A 1 134 ? 1.665 2.390 19.231 1.00 78.19 134 ALA A C 1
ATOM 1051 O O . ALA A 1 134 ? 0.514 2.637 18.867 1.00 78.19 134 ALA A O 1
ATOM 1052 N N . ARG A 1 135 ? 1.933 1.465 20.154 1.00 84.44 135 ARG A N 1
ATOM 1053 C CA . ARG A 1 135 ? 0.883 0.803 20.933 1.00 84.44 135 ARG A CA 1
ATOM 1054 C C . ARG A 1 135 ? 0.177 1.828 21.822 1.00 84.44 135 ARG A C 1
ATOM 1056 O O . ARG A 1 135 ? 0.831 2.674 22.421 1.00 84.44 135 ARG A O 1
ATOM 1063 N N . LEU A 1 136 ? -1.142 1.714 21.892 1.00 84.31 136 LEU A N 1
ATOM 1064 C CA . LEU A 1 136 ? -2.031 2.551 22.687 1.00 84.31 136 LEU A CA 1
ATOM 1065 C C . LEU A 1 136 ? -2.393 1.853 23.999 1.00 84.31 136 LEU A C 1
ATOM 1067 O O . LEU A 1 136 ? -2.440 0.614 24.068 1.00 84.31 136 LEU A O 1
ATOM 1071 N N . GLY A 1 137 ? -2.700 2.661 25.016 1.00 85.38 137 GLY A N 1
ATOM 1072 C CA . GLY A 1 137 ? -3.400 2.191 26.203 1.00 85.38 137 GLY A CA 1
ATOM 1073 C C . GLY A 1 137 ? -4.846 1.780 25.880 1.00 85.38 137 GLY A C 1
ATOM 1074 O O . GLY A 1 137 ? -5.396 2.174 24.846 1.00 85.38 137 GLY A O 1
ATOM 1075 N N . PRO A 1 138 ? -5.492 0.978 26.745 1.00 87.00 138 PRO A N 1
ATOM 1076 C CA . PRO A 1 138 ? -6.875 0.552 26.537 1.00 87.00 138 PRO A CA 1
ATOM 1077 C C . PRO A 1 138 ? -7.871 1.722 26.525 1.00 87.00 138 PRO A C 1
ATOM 1079 O O . PRO A 1 138 ? -8.825 1.682 25.751 1.00 87.00 138 PRO A O 1
ATOM 1082 N N . ASP A 1 139 ? -7.644 2.766 27.328 1.00 88.62 139 ASP A N 1
ATOM 1083 C CA . ASP A 1 139 ? -8.508 3.955 27.361 1.00 88.62 139 ASP A CA 1
ATOM 1084 C C . ASP A 1 139 ? -8.375 4.804 26.095 1.00 88.62 139 ASP A C 1
ATOM 1086 O O . ASP A 1 139 ? -9.389 5.124 25.477 1.00 88.62 139 ASP A O 1
ATOM 1090 N N . ASP A 1 140 ? -7.146 5.064 25.640 1.00 85.94 140 ASP A N 1
ATOM 1091 C CA . ASP A 1 140 ? -6.895 5.783 24.383 1.00 85.94 140 ASP A CA 1
ATOM 1092 C C . ASP A 1 140 ? -7.523 5.046 23.191 1.00 85.94 140 ASP A C 1
ATOM 1094 O O . ASP A 1 140 ? -8.088 5.647 22.276 1.00 85.94 140 ASP A O 1
ATOM 1098 N N . ALA A 1 141 ? -7.465 3.711 23.200 1.00 85.56 141 ALA A N 1
ATOM 1099 C CA . ALA A 1 141 ? -8.110 2.895 22.183 1.00 85.56 141 ALA A CA 1
ATOM 1100 C C . ALA A 1 141 ? -9.646 2.961 22.259 1.00 85.56 141 ALA A C 1
ATOM 1102 O O . ALA A 1 141 ? -10.308 2.987 21.220 1.00 85.56 141 ALA A O 1
ATOM 1103 N N . LEU A 1 142 ? -10.230 3.007 23.461 1.00 89.75 142 LEU A N 1
ATOM 1104 C CA . LEU A 1 142 ? -11.673 3.187 23.640 1.00 89.75 142 LEU A CA 1
ATOM 1105 C C . LEU A 1 142 ? -12.125 4.551 23.123 1.00 89.75 142 LEU A C 1
ATOM 1107 O O . LEU A 1 142 ? -13.138 4.639 22.428 1.00 89.75 142 LEU A O 1
ATOM 1111 N N . GLU A 1 143 ? -11.371 5.603 23.433 1.00 89.00 143 GLU A N 1
ATOM 1112 C CA . GLU A 1 143 ? -11.607 6.945 22.908 1.00 89.00 143 GLU A CA 1
ATOM 1113 C C . GLU A 1 143 ? -11.501 6.967 21.379 1.00 89.00 143 GLU A C 1
ATOM 1115 O O . GLU A 1 143 ? -12.384 7.497 20.700 1.00 89.00 143 GLU A O 1
ATOM 1120 N N . TYR A 1 144 ? -10.497 6.289 20.818 1.00 85.00 144 TYR A N 1
ATOM 1121 C CA . TYR A 1 144 ? -10.335 6.150 19.375 1.00 85.00 144 TYR A CA 1
ATOM 1122 C C . TYR A 1 144 ? -11.565 5.518 18.698 1.00 85.00 144 TYR A C 1
ATOM 1124 O O . TYR A 1 144 ? -12.078 6.077 17.720 1.00 85.00 144 TYR A O 1
ATOM 1132 N N . ILE A 1 145 ? -12.079 4.396 19.223 1.00 86.44 145 ILE A N 1
ATOM 1133 C CA . ILE A 1 145 ? -13.275 3.729 18.672 1.00 86.44 145 ILE A CA 1
ATOM 1134 C C . ILE A 1 145 ? -14.530 4.588 18.873 1.00 86.44 145 ILE A C 1
ATOM 1136 O O . ILE A 1 145 ? -15.320 4.729 17.939 1.00 86.44 145 ILE A O 1
ATOM 1140 N N . ARG A 1 146 ? -14.707 5.236 20.034 1.00 91.44 146 ARG A N 1
ATOM 1141 C CA . ARG A 1 146 ? -15.817 6.187 20.259 1.00 91.44 146 ARG A CA 1
ATOM 1142 C C . ARG A 1 146 ? -15.804 7.315 19.233 1.00 91.44 146 ARG A C 1
ATOM 1144 O O . ARG A 1 146 ? -16.844 7.643 18.666 1.00 91.44 146 ARG A O 1
ATOM 1151 N N . GLY A 1 147 ? -14.624 7.853 18.934 1.00 87.38 147 GLY A N 1
ATOM 1152 C CA . GLY A 1 147 ? -14.453 8.837 17.873 1.00 87.38 147 GLY A CA 1
ATOM 1153 C C . GLY A 1 147 ? -14.875 8.299 16.503 1.00 87.38 147 GLY A C 1
ATOM 1154 O O . GLY A 1 147 ? -15.470 9.033 15.716 1.00 87.38 147 GLY A O 1
ATOM 1155 N N . LEU A 1 148 ? -14.603 7.024 16.196 1.00 85.00 148 LEU A N 1
ATOM 1156 C CA . LEU A 1 148 ? -15.053 6.396 14.946 1.00 85.00 148 LEU A CA 1
ATOM 1157 C C . LEU A 1 148 ? -16.579 6.259 14.884 1.00 85.00 148 LEU A C 1
ATOM 1159 O O . LEU A 1 148 ? -17.153 6.595 13.848 1.00 85.00 148 LEU A O 1
ATOM 1163 N N . VAL A 1 149 ? -17.224 5.834 15.975 1.00 89.62 149 VAL A N 1
ATOM 1164 C CA . VAL A 1 149 ? -18.693 5.754 16.087 1.00 89.62 149 VAL A CA 1
ATOM 1165 C C . VAL A 1 149 ? -19.323 7.129 15.860 1.00 89.62 149 VAL A C 1
ATOM 1167 O O . VAL A 1 149 ? -20.193 7.270 15.001 1.00 89.62 149 VAL A O 1
ATOM 1170 N N . ALA A 1 150 ? -18.843 8.160 16.565 1.00 88.75 150 ALA A N 1
ATOM 1171 C CA . ALA A 1 150 ? -19.356 9.523 16.430 1.00 88.75 150 ALA A CA 1
ATOM 1172 C C . ALA A 1 150 ? -19.253 10.026 14.980 1.00 88.75 150 ALA A C 1
ATOM 1174 O O . ALA A 1 150 ? -20.222 10.538 14.421 1.00 88.75 150 ALA A O 1
ATOM 1175 N N . ARG A 1 151 ? -18.109 9.793 14.323 1.00 82.38 151 ARG A N 1
ATOM 1176 C CA . ARG A 1 151 ? -17.896 10.167 12.915 1.00 82.38 151 ARG A CA 1
ATOM 1177 C C . ARG A 1 151 ? -18.807 9.413 11.952 1.00 82.38 151 ARG A C 1
ATOM 1179 O O . ARG A 1 151 ? -19.339 10.017 11.021 1.00 82.38 151 ARG A O 1
ATOM 1186 N N . ALA A 1 152 ? -18.977 8.106 12.145 1.00 85.31 152 ALA A N 1
ATOM 1187 C CA . ALA A 1 152 ? -19.874 7.307 11.318 1.00 85.31 152 ALA A CA 1
ATOM 1188 C C . ALA A 1 152 ? -21.326 7.798 11.443 1.00 85.31 152 ALA A C 1
ATOM 1190 O O . ALA A 1 152 ? -22.010 7.907 10.426 1.00 85.31 152 ALA A O 1
ATOM 1191 N N . SER A 1 153 ? -21.746 8.196 12.649 1.00 90.50 153 SER A N 1
ATOM 1192 C CA . SER A 1 153 ? -23.055 8.812 12.889 1.00 90.50 153 SER A CA 1
ATOM 1193 C C . SER A 1 153 ? -23.208 10.138 12.138 1.00 90.50 153 SER A C 1
ATOM 1195 O O . SER A 1 153 ? -24.133 10.286 11.346 1.00 90.50 153 SER A O 1
ATOM 1197 N N . SER A 1 154 ? -22.261 11.074 12.278 1.00 86.88 154 SER A N 1
ATOM 1198 C CA . SER A 1 154 ? -22.336 12.371 11.581 1.00 86.88 154 SER A CA 1
ATOM 1199 C C . SER A 1 154 ? -22.307 12.239 10.051 1.00 86.88 154 SER A C 1
ATOM 1201 O O . SER A 1 154 ? -22.952 13.010 9.334 1.00 86.88 154 SER A O 1
ATOM 1203 N N . SER A 1 155 ? -21.565 11.258 9.524 1.00 82.62 155 SER A N 1
ATOM 1204 C CA . SER A 1 155 ? -21.510 10.973 8.084 1.00 82.62 155 SER A CA 1
ATOM 1205 C C . SER A 1 155 ? -22.836 10.417 7.553 1.00 82.62 155 SER A C 1
ATOM 1207 O O . SER A 1 155 ? -23.264 10.787 6.453 1.00 82.62 155 SER A O 1
ATOM 12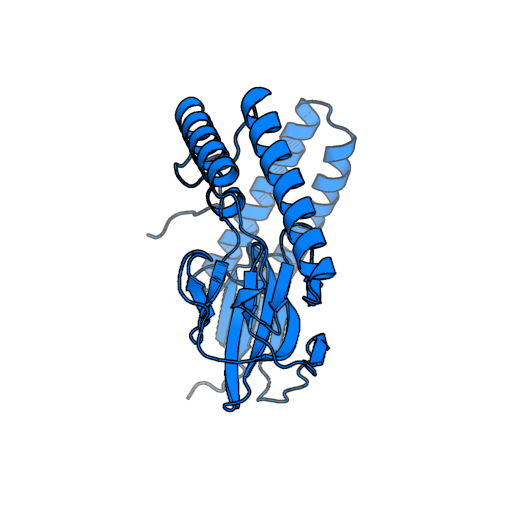09 N N . LEU A 1 156 ? -23.500 9.573 8.346 1.00 86.81 156 LEU A N 1
ATOM 1210 C CA . LEU A 1 156 ? -24.827 9.052 8.047 1.00 86.81 156 LEU A CA 1
ATOM 1211 C C . LEU A 1 156 ? -25.868 10.182 8.028 1.00 86.81 156 LEU A C 1
ATOM 1213 O O . LEU A 1 156 ? -26.591 10.318 7.040 1.00 86.81 156 LEU A O 1
ATOM 1217 N N . ASP A 1 157 ? -25.874 11.050 9.044 1.00 86.44 157 ASP A N 1
ATOM 1218 C CA . ASP A 1 157 ? -26.766 12.219 9.117 1.00 86.44 157 ASP A CA 1
ATOM 1219 C C . ASP A 1 157 ? -26.586 13.152 7.917 1.00 86.44 157 ASP A C 1
ATOM 1221 O O . ASP A 1 157 ? -27.551 13.627 7.314 1.00 86.44 157 ASP A O 1
ATOM 1225 N N . SER A 1 158 ? -25.335 13.381 7.519 1.00 82.38 158 SER A N 1
ATOM 1226 C CA . SER A 1 158 ? -25.021 14.184 6.338 1.00 82.38 158 SER A CA 1
ATOM 1227 C C . SER A 1 158 ? -25.546 13.533 5.057 1.00 82.38 158 SER A C 1
ATOM 1229 O O . SER A 1 158 ? -26.107 14.217 4.205 1.00 82.38 158 SER A O 1
ATOM 1231 N N . SER A 1 159 ? -25.419 12.214 4.914 1.00 80.12 159 SER A N 1
ATOM 1232 C CA . SER A 1 159 ? -25.879 11.502 3.712 1.00 80.12 159 SER A CA 1
ATOM 1233 C C . SER A 1 159 ? -27.403 11.457 3.607 1.00 80.12 159 SER A C 1
ATOM 1235 O O . SER A 1 159 ? -27.931 11.509 2.495 1.00 80.12 159 SER A O 1
ATOM 1237 N N . TYR A 1 160 ? -28.106 11.449 4.744 1.00 85.50 160 TYR A N 1
ATOM 1238 C CA . TYR A 1 160 ? -29.550 11.669 4.788 1.00 85.50 160 TYR A CA 1
ATOM 1239 C C . TYR A 1 160 ? -29.937 13.061 4.293 1.00 85.50 160 TYR A C 1
ATOM 1241 O O . TYR A 1 160 ? -30.796 13.169 3.421 1.00 85.50 160 TYR A O 1
ATOM 1249 N N . LYS A 1 161 ? -29.276 14.114 4.794 1.00 84.62 161 LYS A N 1
ATOM 1250 C CA . LYS A 1 161 ? -29.556 15.505 4.394 1.00 84.62 161 LYS A CA 1
ATOM 1251 C C . LYS A 1 161 ? -29.387 15.744 2.888 1.00 84.62 161 LYS A C 1
ATOM 1253 O O . LYS A 1 161 ? -30.114 16.551 2.326 1.00 84.62 161 LYS A O 1
ATOM 1258 N N . HIS A 1 162 ? -28.467 15.028 2.240 1.00 79.75 162 HIS A N 1
ATOM 1259 C CA . HIS A 1 162 ? -28.151 15.186 0.813 1.00 79.75 162 HIS A CA 1
ATOM 1260 C C . HIS A 1 162 ? -28.782 14.107 -0.092 1.00 79.75 162 HIS A C 1
ATOM 1262 O O . HIS A 1 162 ? -28.439 14.008 -1.267 1.00 79.75 162 HIS A O 1
ATOM 1268 N N . GLY A 1 163 ? -29.690 13.271 0.430 1.00 75.06 163 GLY A N 1
ATOM 1269 C CA . GLY A 1 163 ? -30.484 12.337 -0.382 1.00 75.06 163 GLY A CA 1
ATOM 1270 C C . GLY A 1 163 ? -29.721 11.156 -1.004 1.00 75.06 163 GLY A C 1
ATOM 1271 O O . GLY A 1 163 ? -30.233 10.506 -1.916 1.00 75.06 163 GLY A O 1
ATOM 1272 N N . HIS A 1 164 ? -28.517 10.824 -0.526 1.00 78.69 164 HIS A N 1
ATOM 1273 C CA . HIS A 1 164 ? -27.696 9.739 -1.083 1.00 78.69 164 HIS A CA 1
ATOM 1274 C C . HIS A 1 164 ? -28.133 8.347 -0.584 1.00 78.69 164 HIS A C 1
ATOM 1276 O O . HIS A 1 164 ? -27.434 7.719 0.217 1.00 78.69 164 HIS A O 1
ATOM 1282 N N . LYS A 1 165 ? -29.277 7.841 -1.067 1.00 77.00 165 LYS A N 1
ATOM 1283 C CA . LYS A 1 165 ? -29.905 6.584 -0.597 1.00 77.00 165 LYS A CA 1
ATOM 1284 C C . LYS A 1 165 ? -28.958 5.369 -0.571 1.00 77.00 165 LYS A C 1
ATOM 1286 O O . LYS A 1 165 ? -28.922 4.660 0.434 1.00 77.00 165 LYS A O 1
ATOM 1291 N N . ASP A 1 166 ? -28.118 5.186 -1.590 1.00 74.06 166 ASP A N 1
ATOM 1292 C CA . ASP A 1 166 ? -27.182 4.048 -1.659 1.00 74.06 166 ASP A CA 1
ATOM 1293 C C . ASP A 1 166 ? -26.048 4.124 -0.625 1.00 74.06 166 ASP A C 1
ATOM 1295 O O . ASP A 1 166 ? -25.525 3.104 -0.167 1.00 74.06 166 ASP A O 1
ATOM 1299 N N . ARG A 1 167 ? -25.652 5.340 -0.228 1.00 76.50 167 ARG A N 1
ATOM 1300 C CA . ARG A 1 167 ? -24.610 5.553 0.790 1.00 76.50 167 ARG A CA 1
ATOM 1301 C C . ARG A 1 167 ? -25.151 5.332 2.198 1.00 76.50 167 ARG A C 1
ATOM 1303 O O . ARG A 1 167 ? -24.428 4.802 3.040 1.00 76.50 167 ARG A O 1
ATOM 1310 N N . VAL A 1 168 ? -26.420 5.674 2.424 1.00 82.81 168 VAL A N 1
ATOM 1311 C CA . VAL A 1 168 ? -27.094 5.547 3.724 1.00 82.81 168 VAL A CA 1
ATOM 1312 C C . VAL A 1 168 ? -27.091 4.098 4.215 1.00 82.81 168 VAL A C 1
ATOM 1314 O O . VAL A 1 168 ? -26.728 3.853 5.362 1.00 82.81 168 VAL A O 1
ATOM 1317 N N . SER A 1 169 ? -27.443 3.126 3.366 1.00 84.50 169 SER A N 1
ATOM 1318 C CA . SER A 1 169 ? -27.470 1.708 3.768 1.00 84.50 169 SER A CA 1
ATOM 1319 C C . SER A 1 169 ? -26.086 1.210 4.211 1.00 84.50 169 SER A C 1
ATOM 1321 O O . SER A 1 169 ? -25.944 0.705 5.325 1.00 84.50 169 SER A O 1
ATOM 1323 N N . LYS A 1 170 ? -25.039 1.469 3.417 1.00 80.31 170 LYS A N 1
ATOM 1324 C CA . LYS A 1 170 ? -23.657 1.080 3.756 1.00 80.31 170 LYS A CA 1
ATOM 1325 C C . LYS A 1 170 ? -23.142 1.768 5.024 1.00 80.31 170 LYS A C 1
ATOM 1327 O O . LYS A 1 170 ? -22.414 1.166 5.811 1.00 80.31 170 LYS A O 1
ATOM 1332 N N . GLN A 1 171 ? -23.501 3.033 5.236 1.00 85.00 171 GLN A N 1
ATOM 1333 C CA . GLN A 1 171 ? -23.105 3.777 6.434 1.00 85.00 171 GLN A CA 1
ATOM 1334 C C . GLN A 1 171 ? -23.828 3.295 7.693 1.00 85.00 171 GLN A C 1
ATOM 1336 O O . GLN A 1 171 ? -23.200 3.257 8.749 1.00 85.00 171 GLN A O 1
ATOM 1341 N N . LYS A 1 172 ? -25.098 2.877 7.593 1.00 89.56 172 LYS A N 1
ATOM 1342 C CA . LYS A 1 172 ? -25.821 2.240 8.706 1.00 89.56 172 LYS A CA 1
ATOM 1343 C C . LYS A 1 172 ? -25.148 0.954 9.152 1.00 89.56 172 LYS A C 1
ATOM 1345 O O . LYS A 1 172 ? -24.881 0.798 10.338 1.00 89.56 172 LYS A O 1
ATOM 1350 N N . GLU A 1 173 ? -24.846 0.063 8.209 1.00 88.06 173 GLU A N 1
ATOM 1351 C CA . GLU A 1 173 ? -24.162 -1.199 8.516 1.00 88.06 173 GLU A CA 1
ATOM 1352 C C . GLU A 1 173 ? -22.811 -0.949 9.183 1.00 88.06 173 GLU A C 1
ATOM 1354 O O . GLU A 1 173 ? -22.475 -1.583 10.180 1.00 88.06 173 GLU A O 1
ATOM 1359 N N . ARG A 1 174 ? -22.050 0.022 8.667 1.00 85.69 174 ARG A N 1
ATOM 1360 C CA . ARG A 1 174 ? -20.772 0.421 9.257 1.00 85.69 174 ARG A CA 1
ATOM 1361 C C . ARG A 1 174 ? -20.928 0.975 10.675 1.00 85.69 174 ARG A C 1
ATOM 1363 O O . ARG A 1 174 ? -20.121 0.645 11.537 1.00 85.69 174 ARG A O 1
ATOM 1370 N N . LEU A 1 175 ? -21.928 1.824 10.920 1.00 89.19 175 LEU A N 1
ATOM 1371 C CA . LEU A 1 175 ? -22.183 2.386 12.247 1.00 89.19 175 LEU A CA 1
ATOM 1372 C C . LEU A 1 175 ? -22.564 1.292 13.250 1.00 89.19 175 LEU A C 1
ATOM 1374 O O . LEU A 1 175 ? -22.015 1.280 14.347 1.00 89.19 175 LEU A O 1
ATOM 1378 N N . ALA A 1 176 ? -23.436 0.361 12.856 1.00 91.38 176 ALA A N 1
ATOM 1379 C CA . ALA A 1 176 ? -23.831 -0.766 13.697 1.00 91.38 176 ALA A CA 1
ATOM 1380 C C . ALA A 1 176 ? -22.618 -1.629 14.083 1.00 91.38 176 ALA A C 1
ATOM 1382 O O . ALA A 1 176 ? -22.381 -1.858 15.264 1.00 91.38 176 ALA A O 1
ATOM 1383 N N . ARG A 1 177 ? -21.766 -1.994 13.113 1.00 88.62 177 ARG A N 1
ATOM 1384 C CA . ARG A 1 177 ? -20.526 -2.748 13.384 1.00 88.62 177 ARG A CA 1
ATOM 1385 C C . ARG A 1 177 ? -19.581 -2.014 14.331 1.00 88.62 177 ARG A C 1
ATOM 1387 O O . ARG A 1 177 ? -19.025 -2.617 15.237 1.00 88.62 177 ARG A O 1
ATOM 1394 N N . LEU A 1 178 ? -19.419 -0.705 14.147 1.00 88.69 178 LEU A N 1
ATOM 1395 C CA . LEU A 1 178 ? -18.598 0.127 15.028 1.00 88.69 178 LEU A CA 1
ATOM 1396 C C . LEU A 1 178 ? -19.136 0.176 16.464 1.00 88.69 178 LEU A C 1
ATOM 1398 O O . LEU A 1 178 ? -18.350 0.222 17.411 1.00 88.69 178 LEU A O 1
ATOM 1402 N N . GLN A 1 179 ? -20.459 0.194 16.629 1.00 93.44 179 GLN A N 1
ATOM 1403 C CA . GLN A 1 179 ? -21.105 0.141 17.940 1.00 93.44 179 GLN A CA 1
ATOM 1404 C C . GLN A 1 179 ? -20.909 -1.232 18.594 1.00 93.44 179 GLN A C 1
ATOM 1406 O O . GLN A 1 179 ? -20.526 -1.281 19.762 1.00 93.44 179 GLN A O 1
ATOM 1411 N N . ASP A 1 180 ? -21.066 -2.319 17.835 1.00 92.19 180 ASP A N 1
ATOM 1412 C CA . ASP A 1 180 ? -20.807 -3.683 18.308 1.00 92.19 180 ASP A CA 1
ATOM 1413 C C . ASP A 1 180 ? -19.345 -3.858 18.747 1.00 92.19 180 ASP A C 1
ATOM 1415 O O . ASP A 1 180 ? -19.079 -4.337 19.853 1.00 92.19 180 ASP A O 1
ATOM 1419 N N . ASP A 1 181 ? -18.393 -3.395 17.929 1.00 87.25 181 ASP A N 1
ATOM 1420 C CA . ASP A 1 181 ? -16.960 -3.394 18.242 1.00 87.25 181 ASP A CA 1
ATOM 1421 C C . ASP A 1 181 ? -16.661 -2.578 19.507 1.00 87.25 181 ASP A C 1
ATOM 1423 O O . ASP A 1 181 ? -15.894 -3.021 20.366 1.00 87.25 181 ASP A O 1
ATOM 1427 N N . LEU A 1 182 ? -17.282 -1.401 19.662 1.00 91.50 182 LEU A N 1
ATOM 1428 C CA . LEU A 1 182 ? -17.124 -0.572 20.856 1.00 91.50 182 LEU A CA 1
ATOM 1429 C C . LEU A 1 182 ? -17.621 -1.301 22.106 1.00 91.50 182 LEU A C 1
ATOM 1431 O O . LEU A 1 182 ? -16.907 -1.342 23.110 1.00 91.50 182 LEU A O 1
ATOM 1435 N N . THR A 1 183 ? -18.820 -1.880 22.061 1.00 92.94 183 THR A N 1
ATOM 1436 C CA . THR A 1 183 ? -19.400 -2.615 23.189 1.00 92.94 183 THR A CA 1
ATOM 1437 C C . THR A 1 183 ? -18.564 -3.848 23.531 1.00 92.94 183 THR A C 1
ATOM 1439 O O . THR A 1 183 ? -18.250 -4.077 24.702 1.00 92.94 183 THR A O 1
ATOM 1442 N N . ALA A 1 184 ? -18.141 -4.621 22.530 1.00 89.62 184 ALA A N 1
ATOM 1443 C CA . ALA A 1 184 ? -17.304 -5.798 22.727 1.00 89.62 184 ALA A CA 1
ATOM 1444 C C . ALA A 1 184 ? -15.932 -5.434 23.315 1.00 89.62 184 ALA A C 1
ATOM 1446 O O . ALA A 1 184 ? -15.470 -6.079 24.264 1.00 89.62 184 ALA A O 1
ATOM 1447 N N . PHE A 1 185 ? -15.302 -4.367 22.818 1.00 89.88 185 PHE A N 1
ATOM 1448 C CA . PHE A 1 185 ? -14.018 -3.900 23.329 1.00 89.88 185 PHE A CA 1
ATOM 1449 C C . PHE A 1 185 ? -14.127 -3.325 24.750 1.00 89.88 185 PHE A C 1
ATOM 1451 O O . PHE A 1 185 ? -13.295 -3.644 25.598 1.00 89.88 185 PHE A O 1
ATOM 1458 N N . GLN A 1 186 ? -15.184 -2.569 25.071 1.00 93.31 186 GLN A N 1
ATOM 1459 C CA . GLN A 1 186 ? -15.468 -2.110 26.442 1.00 93.31 186 GLN A CA 1
ATOM 1460 C C . GLN A 1 186 ? -15.598 -3.273 27.426 1.00 93.31 186 GLN A C 1
ATOM 1462 O O . GLN A 1 186 ? -15.056 -3.224 28.537 1.00 93.31 186 GLN A O 1
ATOM 1467 N N . LYS A 1 187 ? -16.292 -4.336 27.010 1.00 91.94 187 LYS A N 1
ATOM 1468 C CA . LYS A 1 187 ? -16.455 -5.547 27.814 1.00 91.94 187 LYS A CA 1
ATOM 1469 C C . LYS A 1 187 ? -15.105 -6.230 28.038 1.00 91.94 187 LYS A C 1
ATOM 1471 O O . LYS A 1 187 ? -14.773 -6.550 29.174 1.00 91.94 187 LYS A O 1
ATOM 1476 N N . LEU A 1 188 ? -14.289 -6.355 26.986 1.00 89.00 188 LEU A N 1
ATOM 1477 C CA . LEU A 1 188 ? -12.941 -6.924 27.059 1.00 89.00 188 LEU A CA 1
ATOM 1478 C C . LEU A 1 188 ? -12.023 -6.136 28.006 1.00 89.00 188 LEU A C 1
ATOM 1480 O O . LEU A 1 188 ? -11.356 -6.741 28.842 1.00 89.00 188 LEU A O 1
ATOM 1484 N N . VAL A 1 189 ? -12.003 -4.803 27.903 1.00 89.19 189 VAL A N 1
ATOM 1485 C CA . VAL A 1 189 ? -11.207 -3.934 28.786 1.00 89.19 189 VAL A CA 1
ATOM 1486 C C . VAL A 1 189 ? -11.655 -4.083 30.239 1.00 89.19 189 VAL A C 1
ATOM 1488 O O . VAL A 1 189 ? -10.815 -4.221 31.125 1.00 89.19 189 VAL A O 1
ATOM 1491 N N . THR A 1 190 ? -12.965 -4.116 30.488 1.00 91.94 190 THR A N 1
ATOM 1492 C CA . THR A 1 190 ? -13.519 -4.330 31.833 1.00 91.94 190 THR A CA 1
ATOM 1493 C C . THR A 1 190 ? -13.109 -5.689 32.401 1.00 91.94 190 THR A C 1
ATOM 1495 O O . THR A 1 190 ? -12.586 -5.747 33.512 1.00 91.94 190 THR A O 1
ATOM 1498 N N . THR A 1 191 ? -13.271 -6.774 31.638 1.00 88.19 191 THR A N 1
ATOM 1499 C CA . THR A 1 191 ? -12.875 -8.125 32.067 1.00 88.19 191 THR A CA 1
ATOM 1500 C C . THR A 1 191 ? -11.380 -8.210 32.350 1.00 88.19 191 THR A C 1
ATOM 1502 O O . THR A 1 191 ? -10.977 -8.731 33.384 1.00 88.19 191 THR A O 1
ATOM 1505 N N . ALA A 1 192 ? -10.547 -7.658 31.472 1.00 85.56 192 ALA A N 1
ATOM 1506 C CA . ALA A 1 192 ? -9.107 -7.654 31.673 1.00 85.56 192 ALA A CA 1
ATOM 1507 C C . ALA A 1 192 ? -8.696 -6.839 32.908 1.00 85.56 192 ALA A C 1
ATOM 1509 O O . ALA A 1 192 ? -7.825 -7.282 33.646 1.00 85.56 192 ALA A O 1
ATOM 1510 N N . ARG A 1 193 ? -9.353 -5.707 33.196 1.00 89.06 193 ARG A N 1
ATOM 1511 C CA . ARG A 1 193 ? -9.139 -4.954 34.445 1.00 89.06 193 ARG A CA 1
ATOM 1512 C C . ARG A 1 193 ? -9.518 -5.765 35.681 1.00 89.06 193 ARG A C 1
ATOM 1514 O O . ARG A 1 193 ? -8.733 -5.821 36.620 1.00 89.06 193 ARG A O 1
ATOM 1521 N N . GLN A 1 194 ? -10.682 -6.418 35.665 1.00 89.19 194 GLN A N 1
ATOM 1522 C CA . GLN A 1 194 ? -11.144 -7.281 36.761 1.00 89.19 194 GLN A CA 1
ATOM 1523 C C . GLN A 1 194 ? -10.190 -8.454 37.014 1.00 89.19 194 GLN A C 1
ATOM 1525 O O . GLN A 1 194 ? -9.976 -8.842 38.155 1.00 89.19 194 GLN A O 1
ATOM 1530 N N . GLN A 1 195 ? -9.601 -8.995 35.949 1.00 85.69 195 GLN A N 1
ATOM 1531 C CA . GLN A 1 195 ? -8.653 -10.109 35.996 1.00 85.69 195 GLN A CA 1
ATOM 1532 C C . GLN A 1 195 ? -7.188 -9.655 36.101 1.00 85.69 195 GLN A C 1
ATOM 1534 O O . GLN A 1 195 ? -6.287 -10.484 36.009 1.00 85.69 195 GLN A O 1
ATOM 1539 N N . ASN A 1 196 ? -6.939 -8.351 36.272 1.00 83.31 196 ASN A N 1
ATOM 1540 C CA . ASN A 1 196 ? -5.606 -7.753 36.346 1.00 83.31 196 ASN A CA 1
ATOM 1541 C C . ASN A 1 196 ? -4.667 -8.143 35.178 1.00 83.31 196 ASN A C 1
ATOM 1543 O O . ASN A 1 196 ? -3.454 -8.287 35.337 1.00 83.31 196 ASN A O 1
ATOM 1547 N N . LEU A 1 197 ? -5.238 -8.314 33.986 1.00 81.25 197 LEU A N 1
ATOM 1548 C CA . LEU A 1 197 ? -4.523 -8.671 32.768 1.00 81.25 197 LEU A CA 1
ATOM 1549 C C . LEU A 1 197 ? -3.919 -7.438 32.099 1.00 81.25 197 LEU A C 1
ATOM 1551 O O . LEU A 1 197 ? -4.517 -6.360 32.057 1.00 81.25 197 LEU A O 1
ATOM 1555 N N . LEU A 1 198 ? -2.751 -7.625 31.485 1.00 82.25 198 LEU A N 1
ATOM 1556 C CA . LEU A 1 198 ? -2.126 -6.597 30.661 1.00 82.25 198 LEU A CA 1
ATOM 1557 C C . LEU A 1 198 ? -2.742 -6.603 29.263 1.00 82.25 198 LEU A C 1
ATOM 1559 O O . LEU A 1 198 ? -2.726 -7.619 28.560 1.00 82.25 198 LEU A O 1
ATOM 1563 N N . ILE A 1 199 ? -3.235 -5.437 28.847 1.00 84.44 199 ILE A N 1
ATOM 1564 C CA . ILE A 1 199 ? -3.739 -5.203 27.498 1.00 84.44 199 ILE A CA 1
ATOM 1565 C C . ILE A 1 199 ? -2.815 -4.222 26.792 1.00 84.44 199 ILE A C 1
ATOM 1567 O O . ILE A 1 199 ? -2.564 -3.124 27.283 1.00 84.44 199 ILE A O 1
ATOM 1571 N N . SER A 1 200 ? -2.361 -4.599 25.604 1.00 83.88 200 SER A N 1
ATOM 1572 C CA . SER A 1 200 ? -1.716 -3.687 24.672 1.00 83.88 200 SER A CA 1
ATOM 1573 C C . SER A 1 200 ? -2.547 -3.597 23.405 1.00 83.88 200 SER A C 1
ATOM 1575 O O . SER A 1 200 ? -2.918 -4.622 22.829 1.00 83.88 200 SER A O 1
ATOM 1577 N N . VAL A 1 201 ? -2.845 -2.377 22.970 1.00 84.94 201 VAL A N 1
ATOM 1578 C CA . VAL A 1 201 ? -3.716 -2.144 21.820 1.00 84.94 201 VAL A CA 1
ATOM 1579 C C . VAL A 1 201 ? -2.919 -1.522 20.689 1.00 84.94 201 VAL A C 1
ATOM 1581 O O . VAL A 1 201 ? -1.998 -0.741 20.910 1.00 84.94 201 VAL A O 1
ATOM 1584 N N . GLN A 1 202 ? -3.257 -1.867 19.457 1.00 85.00 202 GLN A N 1
ATOM 1585 C CA . GLN A 1 202 ? -2.682 -1.258 18.271 1.00 85.00 202 GLN A CA 1
ATOM 1586 C C . GLN A 1 202 ? -3.808 -0.829 17.337 1.00 85.00 202 GLN A C 1
ATOM 1588 O O . GLN A 1 202 ? -4.610 -1.658 16.907 1.00 85.00 202 GLN A O 1
ATOM 1593 N N . ALA A 1 203 ? -3.874 0.465 17.023 1.00 82.50 203 ALA A N 1
ATOM 1594 C CA . ALA A 1 203 ? -4.844 0.973 16.061 1.00 82.50 203 ALA A CA 1
ATOM 1595 C C . ALA A 1 203 ? -4.544 0.426 14.662 1.00 82.50 203 ALA A C 1
ATOM 1597 O O . ALA A 1 203 ? -3.383 0.240 14.285 1.00 82.50 203 ALA A O 1
ATOM 1598 N N . LEU A 1 204 ? -5.592 0.174 13.887 1.00 80.81 204 LEU A N 1
ATOM 1599 C CA . LEU A 1 204 ? -5.499 -0.350 12.533 1.00 80.81 204 LEU A CA 1
ATOM 1600 C C . LEU A 1 204 ? -5.949 0.713 11.530 1.00 80.81 204 LEU A C 1
ATOM 1602 O O . LEU A 1 204 ? -6.944 1.402 11.732 1.00 80.81 204 LEU A O 1
ATOM 1606 N N . SER A 1 205 ? -5.215 0.842 10.429 1.00 73.31 205 SER A N 1
ATOM 1607 C CA . SER A 1 205 ? -5.507 1.793 9.348 1.00 73.31 205 SER A CA 1
ATOM 1608 C C . SER A 1 205 ? -6.056 1.127 8.084 1.00 73.31 205 SER A C 1
ATOM 1610 O O . SER A 1 205 ? -6.343 1.811 7.105 1.00 73.31 205 SER A O 1
ATOM 1612 N N . GLY A 1 206 ? -6.209 -0.200 8.087 1.00 77.12 206 GLY A N 1
ATOM 1613 C CA . GLY A 1 206 ? -6.759 -0.966 6.972 1.00 77.12 206 GLY A CA 1
ATOM 1614 C C . GLY A 1 206 ? -5.989 -2.255 6.720 1.00 77.12 206 GLY A C 1
ATOM 1615 O O . GLY A 1 206 ? -5.513 -2.907 7.649 1.00 77.12 206 GLY A O 1
ATOM 1616 N N . LYS A 1 207 ? -5.863 -2.632 5.448 1.00 81.00 207 LYS A N 1
ATOM 1617 C CA . LYS A 1 207 ? -5.128 -3.821 5.004 1.00 81.00 207 LYS A CA 1
ATOM 1618 C C . LYS A 1 207 ? -3.871 -3.395 4.247 1.00 81.00 207 LYS A C 1
ATOM 1620 O O . LYS A 1 207 ? -3.936 -2.565 3.348 1.00 81.00 207 LYS A O 1
ATOM 1625 N N . ALA A 1 208 ? -2.734 -3.975 4.607 1.00 85.69 208 ALA A N 1
ATOM 1626 C CA . ALA A 1 208 ? -1.477 -3.857 3.885 1.00 85.69 208 ALA A CA 1
ATOM 1627 C C . ALA A 1 208 ? -1.178 -5.171 3.166 1.00 85.69 208 ALA A C 1
ATOM 1629 O O . ALA A 1 208 ? -1.318 -6.255 3.744 1.00 85.69 208 ALA A O 1
ATOM 1630 N N . TRP A 1 209 ? -0.712 -5.069 1.927 1.00 91.44 209 TRP A N 1
ATOM 1631 C CA . TRP A 1 209 ? -0.113 -6.197 1.238 1.00 91.44 209 TRP A CA 1
ATOM 1632 C C . TRP A 1 209 ? 1.358 -6.290 1.640 1.00 91.44 209 TRP A C 1
ATOM 1634 O O . TRP A 1 209 ? 2.120 -5.333 1.491 1.00 91.44 209 TRP A O 1
ATOM 1644 N N . LYS A 1 210 ? 1.735 -7.417 2.242 1.00 92.50 210 LYS A N 1
ATOM 1645 C CA . LYS A 1 210 ? 3.087 -7.667 2.737 1.00 92.50 210 LYS A CA 1
ATOM 1646 C C . LYS A 1 210 ? 3.718 -8.793 1.953 1.00 92.50 210 LYS A C 1
ATOM 1648 O O . LYS A 1 210 ? 3.086 -9.832 1.752 1.00 92.50 210 LYS A O 1
ATOM 1653 N N . ILE A 1 211 ? 4.985 -8.602 1.619 1.00 95.12 211 ILE A N 1
ATOM 1654 C CA . ILE A 1 211 ? 5.814 -9.633 1.018 1.00 95.12 211 ILE A CA 1
ATOM 1655 C C . ILE A 1 211 ? 6.914 -10.063 1.982 1.00 95.12 211 ILE A C 1
ATOM 1657 O O . ILE A 1 211 ? 7.335 -9.320 2.871 1.00 95.12 211 ILE A O 1
ATOM 1661 N N . THR A 1 212 ? 7.376 -11.289 1.809 1.00 95.50 212 THR A N 1
ATOM 1662 C CA . THR A 1 212 ? 8.583 -11.814 2.428 1.00 95.50 212 THR A CA 1
ATOM 1663 C C . THR A 1 212 ? 9.367 -12.547 1.354 1.00 95.50 212 THR A C 1
ATOM 1665 O O . THR A 1 212 ? 8.932 -13.601 0.895 1.00 95.50 212 THR A O 1
ATOM 1668 N N . ALA A 1 213 ? 10.495 -11.981 0.943 1.00 96.31 213 ALA A N 1
ATOM 1669 C CA . ALA A 1 213 ? 11.381 -12.568 -0.047 1.00 96.31 213 ALA A CA 1
ATOM 1670 C C . ALA A 1 213 ? 12.578 -13.217 0.650 1.00 96.31 213 ALA A C 1
ATOM 1672 O O . ALA A 1 213 ? 13.191 -12.611 1.528 1.00 96.31 213 ALA A O 1
ATOM 1673 N N . ARG A 1 214 ? 12.914 -14.446 0.263 1.00 96.50 214 ARG A N 1
ATOM 1674 C CA . ARG A 1 214 ? 14.150 -15.118 0.658 1.00 96.50 214 ARG A CA 1
ATOM 1675 C C . ARG A 1 214 ? 15.111 -15.093 -0.521 1.00 96.50 214 ARG A C 1
ATOM 1677 O O . ARG A 1 214 ? 14.740 -15.519 -1.618 1.00 96.50 214 ARG A O 1
ATOM 1684 N N . THR A 1 215 ? 16.312 -14.578 -0.291 1.00 95.38 215 THR A N 1
ATOM 1685 C CA . THR A 1 215 ? 17.345 -14.478 -1.324 1.00 95.38 215 THR A CA 1
ATOM 1686 C C . THR A 1 215 ? 18.174 -15.762 -1.414 1.00 95.38 215 THR A C 1
ATOM 1688 O O . THR A 1 215 ? 18.150 -16.584 -0.490 1.00 95.38 215 THR A O 1
ATOM 1691 N N . SER A 1 216 ? 18.925 -15.917 -2.508 1.00 90.75 216 SER A N 1
ATOM 1692 C CA . SER A 1 216 ? 19.949 -16.957 -2.698 1.00 90.75 216 SER A CA 1
ATOM 1693 C C . SER A 1 216 ? 20.942 -17.024 -1.540 1.00 90.75 216 SER A C 1
ATOM 1695 O O . SER A 1 216 ? 21.286 -18.106 -1.066 1.00 90.75 216 SER A O 1
ATOM 1697 N N . ASP A 1 217 ? 21.296 -15.863 -0.994 1.00 90.19 217 ASP A N 1
ATOM 1698 C CA . ASP A 1 217 ? 22.268 -15.722 0.096 1.00 90.19 217 ASP A CA 1
ATOM 1699 C C . ASP A 1 217 ? 21.631 -15.929 1.478 1.00 90.19 217 ASP A C 1
ATOM 1701 O O . ASP A 1 217 ? 22.196 -15.572 2.508 1.00 90.19 217 ASP A O 1
ATOM 1705 N N . LYS A 1 218 ? 20.424 -16.510 1.515 1.00 88.62 218 LYS A N 1
ATOM 1706 C CA . LYS A 1 218 ? 19.642 -16.835 2.719 1.00 88.62 218 LYS A CA 1
ATOM 1707 C C . LYS A 1 218 ? 19.168 -15.622 3.532 1.00 88.62 218 LYS A C 1
ATOM 1709 O O . LYS A 1 218 ? 18.565 -15.824 4.591 1.00 88.62 218 LYS A O 1
ATOM 1714 N N . ASN A 1 219 ? 19.335 -14.400 3.026 1.00 91.69 219 ASN A N 1
ATOM 1715 C CA . ASN A 1 219 ? 18.749 -13.202 3.621 1.00 91.69 219 ASN A CA 1
ATOM 1716 C C . ASN A 1 219 ? 17.222 -13.199 3.454 1.00 91.69 219 ASN A C 1
ATOM 1718 O O . ASN A 1 219 ? 16.665 -13.829 2.550 1.00 91.69 219 ASN A O 1
ATOM 1722 N N . SER A 1 220 ? 16.532 -12.496 4.353 1.00 93.56 220 SER A N 1
ATOM 1723 C CA . SER A 1 220 ? 15.075 -12.360 4.327 1.00 93.56 220 SER A CA 1
ATOM 1724 C C . SER A 1 220 ? 14.685 -10.891 4.284 1.00 93.56 220 SER A C 1
ATOM 1726 O O . SER A 1 220 ? 14.899 -10.165 5.247 1.00 93.56 220 SER A O 1
ATOM 1728 N N . ILE A 1 221 ? 14.015 -10.495 3.210 1.00 95.25 221 ILE A N 1
ATOM 1729 C CA . ILE A 1 221 ? 13.471 -9.152 3.016 1.00 95.25 221 ILE A CA 1
ATOM 1730 C C . ILE A 1 221 ? 11.988 -9.201 3.375 1.00 95.25 221 ILE A C 1
ATOM 1732 O O . ILE A 1 221 ? 11.256 -10.040 2.855 1.00 95.25 221 ILE A O 1
ATOM 1736 N N . SER A 1 222 ? 11.515 -8.328 4.264 1.00 93.19 222 SER A N 1
ATOM 1737 C CA . SER A 1 222 ? 10.095 -8.251 4.631 1.00 93.19 222 SER A CA 1
ATOM 1738 C C . SER A 1 222 ? 9.617 -6.810 4.587 1.00 93.19 222 SER A C 1
ATOM 1740 O O . SER A 1 222 ? 9.940 -6.026 5.474 1.00 93.19 222 SER A O 1
ATOM 1742 N N . THR A 1 223 ? 8.779 -6.480 3.608 1.00 92.81 223 THR A N 1
ATOM 1743 C CA . THR A 1 223 ? 8.298 -5.110 3.402 1.00 92.81 223 THR A CA 1
ATOM 1744 C C . THR A 1 223 ? 6.826 -5.076 2.989 1.00 92.81 223 THR A C 1
ATOM 1746 O O . THR A 1 223 ? 6.228 -6.098 2.634 1.00 92.81 223 THR A O 1
ATOM 1749 N N . SER A 1 224 ? 6.215 -3.897 3.094 1.00 91.19 224 SER A N 1
ATOM 1750 C CA . SER A 1 224 ? 4.860 -3.657 2.590 1.00 91.19 224 SER A CA 1
ATOM 1751 C C . SER A 1 224 ? 4.941 -3.094 1.176 1.00 91.19 224 SER A C 1
ATOM 1753 O O . SER A 1 224 ? 5.790 -2.256 0.875 1.00 91.19 224 SER A O 1
ATOM 1755 N N . VAL A 1 225 ? 4.043 -3.539 0.306 1.00 90.69 225 VAL A N 1
ATOM 1756 C CA . VAL A 1 225 ? 4.021 -3.119 -1.093 1.00 90.69 225 VAL A CA 1
ATOM 1757 C C . VAL A 1 225 ? 2.766 -2.295 -1.334 1.00 90.69 225 VAL A C 1
ATOM 1759 O O . VAL A 1 225 ? 1.647 -2.805 -1.333 1.00 90.69 225 VAL A O 1
ATOM 1762 N N . THR A 1 226 ? 2.962 -0.985 -1.465 1.00 87.00 226 THR A N 1
ATOM 1763 C CA . THR A 1 226 ? 1.894 0.001 -1.678 1.00 87.00 226 THR A CA 1
ATOM 1764 C C . THR A 1 226 ? 1.692 0.344 -3.151 1.00 87.00 226 THR A C 1
ATOM 1766 O O . THR A 1 226 ? 0.591 0.738 -3.531 1.00 87.00 226 THR A O 1
ATOM 1769 N N . THR A 1 227 ? 2.736 0.176 -3.959 1.00 92.44 227 THR A N 1
ATOM 1770 C CA . THR A 1 227 ? 2.827 0.506 -5.388 1.00 92.44 227 THR A CA 1
ATOM 1771 C C . THR A 1 227 ? 3.675 -0.541 -6.111 1.00 92.44 227 THR A C 1
ATOM 1773 O O . THR A 1 227 ? 4.082 -1.532 -5.496 1.00 92.44 227 THR A O 1
ATOM 1776 N N . ILE A 1 228 ? 3.932 -0.330 -7.403 1.00 95.69 228 ILE A N 1
ATOM 1777 C CA . ILE A 1 228 ? 4.726 -1.237 -8.225 1.00 95.69 228 ILE A CA 1
ATOM 1778 C C . ILE A 1 228 ? 6.160 -1.277 -7.691 1.00 95.69 228 ILE A C 1
ATOM 1780 O O . ILE A 1 228 ? 6.771 -0.252 -7.382 1.00 95.69 228 ILE A O 1
ATOM 1784 N N . ALA A 1 229 ? 6.686 -2.483 -7.550 1.00 95.94 229 ALA A N 1
ATOM 1785 C CA . ALA A 1 229 ? 8.032 -2.746 -7.076 1.00 95.94 229 ALA A CA 1
ATOM 1786 C C . ALA A 1 229 ? 8.714 -3.753 -7.996 1.00 95.94 229 ALA A C 1
ATOM 1788 O O . ALA A 1 229 ? 8.036 -4.651 -8.478 1.00 95.94 229 ALA A O 1
ATOM 1789 N N . ALA A 1 230 ? 10.026 -3.670 -8.173 1.00 97.12 230 ALA A N 1
ATOM 1790 C CA . ALA A 1 230 ? 10.813 -4.681 -8.861 1.00 97.12 230 ALA A CA 1
ATOM 1791 C C . ALA A 1 230 ? 11.779 -5.373 -7.892 1.00 97.12 230 ALA A C 1
ATOM 1793 O O . ALA A 1 230 ? 12.314 -4.748 -6.969 1.00 97.12 230 ALA A O 1
ATOM 1794 N N . MET A 1 231 ? 12.000 -6.669 -8.101 1.00 97.44 231 MET A N 1
ATOM 1795 C CA . MET A 1 231 ? 13.028 -7.439 -7.405 1.00 97.44 231 MET A CA 1
ATOM 1796 C C . MET A 1 231 ? 13.768 -8.346 -8.396 1.00 97.44 231 MET A C 1
ATOM 1798 O O . MET A 1 231 ? 13.107 -9.067 -9.149 1.00 97.44 231 MET A O 1
ATOM 1802 N N . PRO A 1 232 ? 15.110 -8.369 -8.379 1.00 97.06 232 PRO A N 1
ATOM 1803 C CA . PRO A 1 232 ? 15.879 -9.404 -9.066 1.00 97.06 232 PRO A CA 1
ATOM 1804 C C . PRO A 1 232 ? 15.534 -10.792 -8.505 1.00 97.06 232 PRO A C 1
ATOM 1806 O O . PRO A 1 232 ? 15.412 -10.967 -7.288 1.00 97.06 232 PRO A O 1
ATOM 1809 N N . CYS A 1 233 ? 15.370 -11.794 -9.364 1.00 96.69 233 CYS A N 1
ATOM 1810 C CA . CYS A 1 233 ? 15.015 -13.153 -8.955 1.00 96.69 233 CYS A CA 1
ATOM 1811 C C . CYS A 1 233 ? 15.840 -14.220 -9.673 1.00 96.69 233 CYS A C 1
ATOM 1813 O O . CYS A 1 233 ? 16.435 -13.968 -10.715 1.00 96.69 233 CYS A O 1
ATOM 1815 N N . THR A 1 234 ? 15.882 -15.428 -9.118 1.00 95.50 234 THR A N 1
ATOM 1816 C CA . THR A 1 234 ? 16.401 -16.582 -9.856 1.00 95.50 234 THR A CA 1
ATOM 1817 C C . THR A 1 234 ? 15.392 -17.025 -10.918 1.00 95.50 234 THR A C 1
ATOM 1819 O O . THR A 1 234 ? 14.208 -16.688 -10.845 1.00 95.50 234 THR A O 1
ATOM 1822 N N . ALA A 1 235 ? 15.853 -17.773 -11.923 1.00 90.75 235 ALA A N 1
ATOM 1823 C CA . ALA A 1 235 ? 14.989 -18.276 -12.996 1.00 90.75 235 ALA A CA 1
ATOM 1824 C C . ALA A 1 235 ? 13.880 -19.221 -12.485 1.00 90.75 235 ALA A C 1
ATOM 1826 O O . ALA A 1 235 ? 12.821 -19.325 -13.092 1.00 90.75 235 ALA A O 1
ATOM 1827 N N . ASP A 1 236 ? 14.115 -19.882 -11.353 1.00 92.19 236 ASP A N 1
ATOM 1828 C CA . ASP A 1 236 ? 13.246 -20.856 -10.690 1.00 92.19 236 ASP A CA 1
ATOM 1829 C C . ASP A 1 236 ? 12.533 -20.283 -9.450 1.00 92.19 236 ASP A C 1
ATOM 1831 O O . ASP A 1 236 ? 12.167 -21.023 -8.534 1.00 92.19 236 ASP A O 1
ATOM 1835 N N . VAL A 1 237 ? 12.356 -18.957 -9.387 1.00 96.12 237 VAL A N 1
ATOM 1836 C CA . VAL A 1 237 ? 11.770 -18.289 -8.218 1.00 96.12 237 VAL A CA 1
ATOM 1837 C C . VAL A 1 237 ? 10.409 -18.882 -7.838 1.00 96.12 237 VAL A C 1
ATOM 1839 O O . VAL A 1 237 ? 9.458 -18.903 -8.618 1.00 96.12 237 VAL A O 1
ATOM 1842 N N . LEU A 1 238 ? 10.285 -19.322 -6.586 1.00 96.62 238 LEU A N 1
ATOM 1843 C CA . LEU A 1 238 ? 9.029 -19.843 -6.057 1.00 96.62 238 LEU A CA 1
ATOM 1844 C C . LEU A 1 238 ? 8.158 -18.702 -5.526 1.00 96.62 238 LEU A C 1
ATOM 1846 O O . LEU A 1 238 ? 8.537 -18.022 -4.570 1.00 96.62 238 LEU A O 1
ATOM 1850 N N . VAL A 1 239 ? 6.960 -18.536 -6.079 1.00 96.44 239 VAL A N 1
ATOM 1851 C CA . VAL A 1 239 ? 5.972 -17.559 -5.605 1.00 96.44 239 VAL A CA 1
ATOM 1852 C C . VAL A 1 239 ? 4.800 -18.289 -4.964 1.00 96.44 239 VAL A C 1
ATOM 1854 O O . VAL A 1 239 ? 4.144 -19.100 -5.608 1.00 96.44 239 VAL A O 1
ATOM 1857 N N . GLU A 1 240 ? 4.513 -17.998 -3.697 1.00 94.62 240 GLU A N 1
ATOM 1858 C CA . GLU A 1 240 ? 3.433 -18.668 -2.968 1.00 94.62 240 GLU A CA 1
ATOM 1859 C C . GLU A 1 240 ? 2.745 -17.733 -1.957 1.00 94.62 240 GLU A C 1
ATOM 1861 O O . GLU A 1 240 ? 3.372 -16.821 -1.406 1.00 94.62 240 GLU A O 1
ATOM 1866 N N . PRO A 1 241 ? 1.452 -17.930 -1.653 1.00 91.06 241 PRO A N 1
ATOM 1867 C CA . PRO A 1 241 ? 0.833 -17.249 -0.526 1.00 91.06 241 PRO A CA 1
ATOM 1868 C C . PRO A 1 241 ? 1.538 -17.651 0.779 1.00 91.06 241 PRO A C 1
ATOM 1870 O O . PRO A 1 241 ? 1.959 -18.792 0.975 1.00 91.06 241 PRO A O 1
ATOM 1873 N N . ALA A 1 242 ? 1.681 -16.713 1.714 1.00 86.38 242 ALA A N 1
ATOM 1874 C CA . ALA A 1 242 ? 2.276 -17.020 3.005 1.00 86.38 242 ALA A CA 1
ATOM 1875 C C . ALA A 1 242 ? 1.357 -17.972 3.787 1.00 86.38 242 ALA A C 1
ATOM 1877 O O . ALA A 1 242 ? 0.205 -17.635 4.058 1.00 86.38 242 ALA A O 1
ATOM 1878 N N . GLY A 1 243 ? 1.887 -19.127 4.199 1.00 76.81 243 GLY A N 1
ATOM 1879 C CA . GLY A 1 243 ? 1.147 -20.077 5.029 1.00 76.81 243 GLY A CA 1
ATOM 1880 C C . GLY A 1 243 ? 0.642 -19.458 6.337 1.00 76.81 243 GLY A C 1
ATOM 1881 O O . GLY A 1 243 ? 1.264 -18.547 6.904 1.00 76.81 243 GLY A O 1
ATOM 1882 N N . SER A 1 244 ? -0.480 -19.974 6.841 1.00 62.06 244 SER A N 1
ATOM 1883 C CA . SER A 1 244 ? -0.990 -19.629 8.166 1.00 62.06 244 SER A CA 1
ATOM 1884 C C . SER A 1 244 ? 0.065 -19.987 9.212 1.00 62.06 244 SER A C 1
ATOM 1886 O O . SER A 1 244 ? 0.436 -21.149 9.378 1.00 62.06 244 SER A O 1
ATOM 1888 N N . ARG A 1 245 ? 0.601 -18.985 9.918 1.00 56.78 245 ARG A N 1
ATOM 1889 C CA . ARG A 1 245 ? 1.511 -19.241 11.038 1.00 56.78 245 ARG A CA 1
ATOM 1890 C C . ARG A 1 245 ? 0.710 -19.855 12.187 1.00 56.78 245 ARG A C 1
ATOM 1892 O O . ARG A 1 245 ? 0.196 -19.120 13.020 1.00 56.78 245 ARG A O 1
ATOM 1899 N N . ASN A 1 246 ? 0.703 -21.180 12.288 1.00 43.47 246 ASN A N 1
ATOM 1900 C CA . ASN A 1 246 ? 0.418 -21.872 13.543 1.00 43.47 246 ASN A CA 1
ATOM 1901 C C . ASN A 1 246 ? 1.674 -21.792 14.417 1.00 43.47 246 ASN A C 1
ATOM 1903 O O . ASN A 1 246 ? 2.427 -22.752 14.533 1.00 43.47 246 ASN A O 1
ATOM 1907 N N . ARG A 1 247 ? 1.978 -20.612 14.969 1.00 47.06 247 ARG A N 1
ATOM 1908 C CA . ARG A 1 247 ? 2.982 -20.522 16.035 1.00 47.06 247 ARG A CA 1
ATOM 1909 C C . ARG A 1 247 ? 2.268 -20.557 17.373 1.00 47.06 247 ARG A C 1
ATOM 1911 O O . ARG A 1 247 ? 1.729 -19.554 17.825 1.00 47.06 247 ARG A O 1
ATOM 1918 N N . SER A 1 248 ? 2.310 -21.730 17.993 1.00 42.66 248 SER A N 1
ATOM 1919 C CA . SER A 1 248 ? 2.108 -21.921 19.421 1.00 42.66 248 SER A CA 1
ATOM 1920 C C . SER A 1 248 ? 3.241 -21.217 20.175 1.00 42.66 248 SER A C 1
ATOM 1922 O O . SER A 1 248 ? 4.315 -21.776 20.387 1.00 42.66 248 SER A O 1
ATOM 1924 N N . SER A 1 249 ? 3.035 -19.965 20.559 1.00 38.97 249 SER A N 1
ATOM 1925 C CA . SER A 1 249 ? 3.863 -19.312 21.572 1.00 38.97 249 SER A CA 1
ATOM 1926 C C . SER A 1 249 ? 2.932 -18.759 22.637 1.00 38.97 249 SER A C 1
ATOM 1928 O O . SER A 1 249 ? 2.030 -18.010 22.273 1.00 38.97 249 SER A O 1
ATOM 1930 N N . ARG A 1 250 ? 3.142 -19.204 23.890 1.00 46.72 250 ARG A N 1
ATOM 1931 C CA . ARG A 1 250 ? 2.560 -18.745 25.172 1.00 46.72 250 ARG A CA 1
ATOM 1932 C C . ARG A 1 250 ? 1.320 -17.862 25.026 1.00 46.72 250 ARG A C 1
ATOM 1934 O O . ARG A 1 250 ? 1.460 -16.728 24.596 1.00 46.72 250 ARG A O 1
ATOM 1941 N N . ALA A 1 251 ? 0.155 -18.384 25.414 1.00 46.75 251 ALA A N 1
ATOM 1942 C CA . ALA A 1 251 ? -1.171 -17.763 25.346 1.00 46.75 251 ALA A CA 1
ATOM 1943 C C . ALA A 1 251 ? -1.185 -16.214 25.385 1.00 46.75 251 ALA A C 1
ATOM 1945 O O . ALA A 1 251 ? -1.396 -15.591 26.422 1.00 46.75 251 ALA A O 1
ATOM 1946 N N . ILE A 1 252 ? -1.000 -15.604 24.214 1.00 58.06 252 ILE A N 1
ATOM 1947 C CA . ILE A 1 252 ? -1.350 -14.220 23.914 1.00 58.06 252 ILE A CA 1
ATOM 1948 C C . ILE A 1 252 ? -2.670 -14.337 23.172 1.00 58.06 252 ILE A C 1
ATOM 1950 O O . ILE A 1 252 ? -2.699 -14.782 22.020 1.00 58.06 252 ILE A O 1
ATOM 1954 N N . LYS A 1 253 ? -3.778 -13.985 23.827 1.00 70.81 253 LYS A N 1
ATOM 1955 C CA . LYS A 1 253 ? -5.058 -13.924 23.124 1.00 70.81 253 LYS A CA 1
ATOM 1956 C C . LYS A 1 253 ? -5.040 -12.652 22.287 1.00 70.81 253 LYS A C 1
ATOM 1958 O O . LYS A 1 253 ? -5.148 -11.547 22.820 1.00 70.81 253 LYS A O 1
ATOM 1963 N N . GLN A 1 254 ? -4.847 -12.817 20.983 1.00 74.81 254 GLN A N 1
ATOM 1964 C CA . GLN A 1 254 ? -5.062 -11.742 20.028 1.00 74.81 254 GLN A CA 1
ATOM 1965 C C . GLN A 1 254 ? -6.554 -11.687 19.701 1.00 74.81 254 GLN A C 1
ATOM 1967 O O . GLN A 1 254 ? -7.142 -12.693 19.306 1.00 74.81 254 GLN A O 1
ATOM 1972 N N . VAL A 1 255 ? -7.155 -10.518 19.887 1.00 79.38 255 VAL A N 1
ATOM 1973 C CA . VAL A 1 255 ? -8.523 -10.228 19.456 1.00 79.38 255 VAL A CA 1
ATOM 1974 C C . VAL A 1 255 ? -8.435 -9.093 18.450 1.00 79.38 255 VAL A C 1
ATOM 1976 O O . VAL A 1 255 ? -7.894 -8.031 18.761 1.00 79.38 255 VAL A O 1
ATOM 1979 N N . ASP A 1 256 ? -8.921 -9.333 17.239 1.00 79.12 256 ASP A N 1
ATOM 1980 C CA . ASP A 1 256 ? -8.948 -8.335 16.178 1.00 79.12 256 ASP A CA 1
ATOM 1981 C C . ASP A 1 256 ? -10.375 -7.788 16.055 1.00 79.12 256 ASP A C 1
ATOM 1983 O O . ASP A 1 256 ? -11.308 -8.538 15.777 1.00 79.12 256 ASP A O 1
ATOM 1987 N N . PHE A 1 257 ? -10.523 -6.482 16.259 1.00 82.75 257 PHE A N 1
ATOM 1988 C CA . PHE A 1 257 ? -11.709 -5.705 15.895 1.00 82.75 257 PHE A CA 1
ATOM 1989 C C . PHE A 1 257 ? -11.442 -5.002 14.556 1.00 82.75 257 PHE A C 1
ATOM 1991 O O . PHE A 1 257 ? -10.295 -4.969 14.093 1.00 82.75 257 PHE A O 1
ATOM 1998 N N . GLU A 1 258 ? -12.458 -4.417 13.912 1.00 80.94 258 GLU A N 1
ATOM 1999 C CA . GLU A 1 258 ? -12.289 -3.795 12.587 1.00 80.94 258 GLU A CA 1
ATOM 2000 C C . GLU A 1 258 ? -11.195 -2.709 12.601 1.00 80.94 258 GLU A C 1
ATOM 2002 O O . GLU A 1 258 ? -10.423 -2.565 11.647 1.00 80.94 258 GLU A O 1
ATOM 2007 N N . HIS A 1 259 ? -11.079 -1.991 13.722 1.00 78.62 259 HIS A N 1
ATOM 2008 C CA . HIS A 1 259 ? -10.245 -0.795 13.846 1.00 78.62 259 HIS A CA 1
ATOM 2009 C C . HIS A 1 259 ? -9.113 -0.881 14.869 1.00 78.62 259 HIS A C 1
ATOM 2011 O O . HIS A 1 259 ? -8.243 -0.007 14.886 1.00 78.62 259 HIS A O 1
ATOM 2017 N N . VAL A 1 260 ? -9.087 -1.913 15.708 1.00 81.44 260 VAL A N 1
ATOM 2018 C CA . VAL A 1 260 ? -8.012 -2.121 16.681 1.00 81.44 260 VAL A CA 1
ATOM 2019 C C . VAL A 1 260 ? -7.661 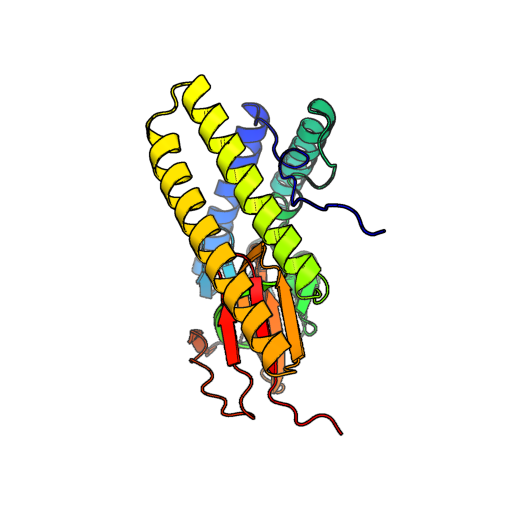-3.597 16.785 1.00 81.44 260 VAL A C 1
ATOM 2021 O O . VAL A 1 260 ? -8.525 -4.469 16.758 1.00 81.44 260 VAL A O 1
ATOM 2024 N N . ARG A 1 261 ? -6.373 -3.874 16.954 1.00 83.62 261 ARG A N 1
ATOM 2025 C CA . ARG A 1 261 ? -5.873 -5.174 17.386 1.00 83.62 261 ARG A CA 1
ATOM 2026 C C . ARG A 1 261 ? -5.540 -5.110 18.861 1.00 83.62 261 ARG A C 1
ATOM 2028 O O . ARG A 1 261 ? -4.821 -4.212 19.297 1.00 83.62 261 ARG A O 1
ATOM 2035 N N . VAL A 1 262 ? -6.005 -6.098 19.607 1.00 80.88 262 VAL A N 1
ATOM 2036 C CA . VAL A 1 262 ? -5.803 -6.188 21.047 1.00 80.88 262 VAL A CA 1
ATOM 2037 C C . VAL A 1 262 ? -4.950 -7.404 21.360 1.00 80.88 262 VAL A C 1
ATOM 2039 O O . VAL A 1 262 ? -5.277 -8.526 20.980 1.00 80.88 262 VAL A O 1
ATOM 2042 N N . HIS A 1 263 ? -3.853 -7.174 22.071 1.00 84.75 263 HIS A N 1
ATOM 2043 C CA . HIS A 1 263 ? -3.005 -8.212 22.631 1.00 84.75 263 HIS A CA 1
ATOM 2044 C C . HIS A 1 263 ? -3.262 -8.294 24.133 1.00 84.75 263 HIS A C 1
ATOM 2046 O O . HIS A 1 263 ? -2.915 -7.369 24.868 1.00 84.75 263 HIS A O 1
ATOM 2052 N N . VAL A 1 264 ? -3.851 -9.402 24.582 1.00 76.88 264 VAL A N 1
ATOM 2053 C CA . VAL A 1 264 ? -4.046 -9.685 26.008 1.00 76.88 264 VAL A CA 1
ATOM 2054 C C . VAL A 1 264 ? -2.998 -10.698 26.445 1.00 76.88 264 VAL A C 1
ATOM 2056 O O . VAL A 1 264 ? -2.922 -11.793 25.881 1.00 76.88 264 VAL A O 1
ATOM 2059 N N . SER A 1 265 ? -2.176 -10.320 27.422 1.00 74.81 265 SER A N 1
ATOM 2060 C CA . SER A 1 265 ? -1.146 -11.196 27.987 1.00 74.81 265 SER A CA 1
ATOM 2061 C C . SER A 1 265 ? -1.582 -11.685 29.362 1.00 74.81 265 SER A C 1
ATOM 2063 O O . SER A 1 265 ? -1.887 -10.878 30.241 1.00 74.81 265 SER A O 1
ATOM 2065 N N . LEU A 1 266 ? -1.598 -13.006 29.535 1.00 64.75 266 LEU A N 1
ATOM 2066 C CA . LEU A 1 266 ? -1.786 -13.656 30.827 1.00 64.75 266 LEU A CA 1
ATOM 2067 C C . LEU A 1 266 ? -0.442 -13.614 31.563 1.00 64.75 266 LEU A C 1
ATOM 2069 O O . LEU A 1 266 ? 0.436 -14.429 31.291 1.00 64.75 266 LEU A O 1
ATOM 2073 N N . TYR A 1 267 ? -0.250 -12.632 32.436 1.00 55.22 267 TYR A N 1
ATOM 2074 C CA . TYR A 1 267 ? 0.839 -12.655 33.410 1.00 55.22 267 TYR A CA 1
ATOM 2075 C C . TYR A 1 267 ? 0.232 -12.754 34.806 1.00 55.22 267 TYR A C 1
ATOM 2077 O O . TYR A 1 267 ? -0.697 -12.014 35.125 1.00 55.22 267 TYR A O 1
ATOM 2085 N N . GLU A 1 268 ? 0.792 -13.629 35.639 1.00 39.97 268 GLU A N 1
ATOM 2086 C CA . GLU A 1 268 ? 0.783 -13.426 37.085 1.00 39.97 268 GLU A CA 1
ATOM 2087 C C . GLU A 1 268 ? 1.668 -12.201 37.347 1.00 39.97 268 GLU A C 1
ATOM 2089 O O . GLU A 1 268 ? 2.806 -12.147 36.872 1.00 39.97 268 GLU A O 1
ATOM 2094 N N . ARG A 1 269 ? 1.137 -11.165 38.007 1.00 41.34 269 ARG A N 1
ATOM 2095 C CA . ARG A 1 269 ? 1.994 -10.073 38.485 1.00 41.34 269 ARG A CA 1
ATOM 2096 C C . ARG A 1 269 ? 3.009 -10.678 39.461 1.00 41.34 269 ARG A C 1
ATOM 2098 O O . ARG A 1 269 ? 2.590 -11.356 40.395 1.00 41.34 269 ARG A O 1
ATOM 2105 N N . ALA A 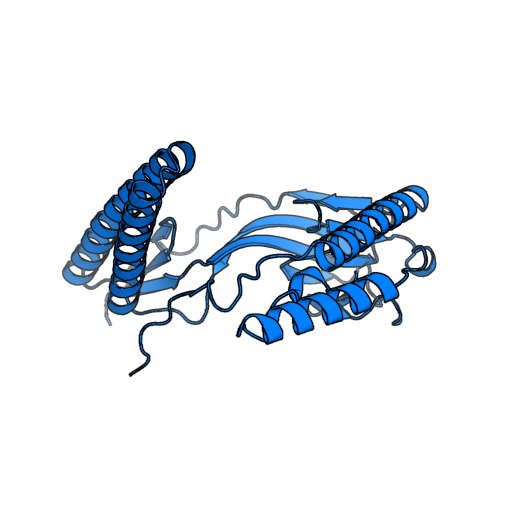1 270 ? 4.295 -10.437 39.205 1.00 39.31 270 ALA A N 1
ATOM 2106 C CA . ALA A 1 270 ? 5.352 -10.607 40.198 1.00 39.31 270 ALA A CA 1
ATOM 2107 C C . ALA A 1 270 ? 5.157 -9.624 41.359 1.00 39.31 270 ALA A C 1
ATOM 2109 O O . ALA A 1 270 ? 4.617 -8.519 41.098 1.00 39.31 270 ALA A O 1
#

Secondary structure (DSSP, 8-state):
---------GGG--PPPHHHHHHHHHHHHHHHHHHHHHHHTTPEEEESSSS-EEEEESSGGGSPPP--HHHHHHHHHHHHHHHHTT--TTTTTTTSPPPEEEPTTS-EEETTSPPPS--EEEEEEEEEEEEEEEEEPHHHHHHHHHHHHHHHHHHHHHHHHTT-HHHHHHHHHHHHHHHHHHHHHHHHHHHHHHTT-EEEEEEEEEEEEEEEEEETTS-EEEEE-SS-EEEEEEEEEEEEEPP------TTEEEEE-SSEEEEEE-----

Foldseek 3Di:
DPDDDDPPCVLQDFDDDPVLVVLLVVVLVLVVVQVVQLVVLPWDWDDPDSFLIETAAQDLVSRDDRDLVSLVVSLVSQQVRSVVSVHDSCHCVLSSDDAFAQELQRDTHHSVDDHHPWAFQEKAKDKDFAWDDDWDDLVVVLVVLVVVLVVLVVVLVVCVVVVVVVVNVVSVVVNVLSVVLSVVSVVVVVVCVVVVWDKIKTWTPGIWMWMWTQTPVRRIHIYTGSGYYYHYHHSNRHYDYDDDPPDPDADFDWDDRRTMIMTIHDDDDD

Sequence (270 aa):
MPGNEQLDTAPYLVVMKDEAARLYARMRELEDEWLEACERRGCTLVRSGRRQCVVLTPQPAALPDLDIKPYTEWAEAAAKLAEEQGKKDSVGSRSSQAPTWITLDGARSPLSEAPPNYYVQRLRYRTAQAARGARLGPDDALEYIRGLVARASSSLDSSYKHGHKDRVSKQKERLARLQDDLTAFQKLVTTARQQNLLISVQALSGKAWKITARTSDKNSISTSVTTIAAMPCTADVLVEPAGSRNRSSRAIKQVDFEHVRVHVSLYERA

Radius of gyration: 22.35 Å; chains: 1; bounding box: 53×47×63 Å

=== Feature glossary ===
The features interleaved in this record are:

— What the protein is —

Sequence gives the chain of amino acids in standard one-letter code (A=alanine, C=cysteine, …, Y=tyrosine), read N→C. It is the only feature that is directly encoded by the gene; all structural features are derived from the folded form of this sequence.

Database cross-references. InterPro integrates a dozen domain/family signature databases into unified entries with residue-range hits. GO terms attach function/process/location labels with evidence codes. CATH codes position the fold in a four-level structural taxonomy. Organism is the NCBI-taxonomy species name.

— Where its atoms are —

Atomic coordinates in PDBx/mmCIF format — the same representation the Protein Data Bank distributes. Each line of the _atom_site loop places one backbone atom in Cartesian space (units: ångströms, origin: arbitrary).

The six renders are orthographic views along the three Cartesian axes in both directions. Representation (cartoon, sticks, or surface) and color scheme (sequence-rainbow or by-chain) vary across proteins so the training set covers all the common visualization conventions.

— Local backbone conformation —

Eight-state secondary structure (DSSP): H is the canonical α-helix, G the tighter 3₁₀-helix, I the wider π-helix; E/B are β-structure, T and S are turns and bends, and '-' is everything else. DSSP derives these from the pattern of main-chain N–H···O=C hydrogen bonds, not from the sequence.

P-SEA three-state annotation labels each residue as helix, strand, or coil based purely on the geometry of the Cα trace. It serves as a fallback when the full backbone (and thus DSSP) is unavailable.

The φ/ψ torsion pair specifies the backbone conformation at each residue. φ rotates about the N–Cα bond, ψ about the Cα–C bond. Steric clashes forbid most of the (φ, ψ) plane — the allowed regions (α-helix basin, β-sheet basin, left-handed helix) are the Ramachandran-allowed regions.

— Global shape and packing —

The geometric summary reports three shape descriptors. Rg (radius of gyration) measures how spread out the Cα atoms are about their centre of mass; compact globular proteins have small Rg, elongated or unfolded ones large. Cα contacts (<8 Å, |i−j|>4) count long-range residue pairs in spatial proximity — high for tightly packed folds, near zero for rods or random coil. The bounding-box extents give the protein's footprint along x, y, z in Å.

Solvent-accessible surface area (SASA) is the area in Å² traced out by the centre of a 1.4 Å probe sphere (a water molecule) rolled over the protein's van der Waals surface (Shrake–Rupley / Lee–Richards construction). Buried residues have near-zero SASA; fully exposed residues can exceed 200 Å². The total SASA scales roughly with the number of surface residues.

The contact map is a binary N×N matrix image: pixel (i, j) is dark where Cα_i and Cα_j are within 8 Å and |i−j|>4. Because the |i−j|>4 filter removes local helical contacts, off-diagonal stripes parallel to the main diagonal indicate parallel β-sheets; stripes perpendicular to it indicate antiparallel β-sheets. The Ramachandran plot scatters every residue's (φ, ψ) pair against the sterically allowed regions. The PAE heatmap renders the predicted-aligned-error matrix.

— Structural neighborhood —

3Di is Foldseek's structural alphabet. Each residue is assigned one of twenty discrete states based on how its Cα sits relative to its spatial (not sequential) neighbors. Aligning 3Di strings finds structural homologs roughly as well as full 3D superposition, but orders of magnitude faster.

Nearest PDB neighbors are the top structural matches found by Foldseek when searching this structure against the entire Protein Data Bank. Each hit reports a TM-score (0 to 1; >0.5 almost always implies the same fold) and an E-value. These are *structural* homologs — they may share no detectable sequence similarity.

— Confidence and disorder —

For AlphaFold models, the B-factor field carries pLDDT — the model's own estimate of local accuracy on a 0–100 scale. Regions with pLDDT<50 should be treated as essentially unmodeled; they often correspond to intrinsically disordered segments.

Crystallographic B-factors measure how much each atom's electron density is smeared out, in Å². They rise in mobile loops and surface residues and fall in the buried interior. In AlphaFold models this column is repurposed to hold pLDDT instead.

Predicted aligned error is AlphaFold's pairwise confidence. Unlike pLDDT (per-residue), PAE is per-residue-pair and captures whether two parts of the structure are correctly placed relative to each other. Units are ångströms of expected positional error.